Protein AF-A0AA38LXR6-F1 (afdb_monomer_lite)

Structure (mmCIF, N/CA/C/O backbone):
data_AF-A0AA38LXR6-F1
#
_entry.id   AF-A0AA38LXR6-F1
#
loop_
_atom_site.group_PDB
_atom_site.id
_atom_site.type_symbol
_atom_site.label_atom_id
_atom_site.label_alt_id
_atom_site.label_comp_id
_atom_site.label_asym_id
_atom_site.label_entity_id
_atom_site.label_seq_id
_atom_site.pdbx_PDB_ins_code
_atom_site.Cartn_x
_atom_site.Cartn_y
_atom_site.Cartn_z
_atom_site.occupancy
_atom_site.B_iso_or_equiv
_atom_site.auth_seq_id
_atom_site.auth_comp_id
_atom_site.auth_asym_id
_atom_site.auth_atom_id
_atom_site.pdbx_PDB_model_num
ATOM 1 N N . MET A 1 1 ? -47.360 -10.769 -17.049 1.00 33.62 1 MET A N 1
ATOM 2 C CA . MET A 1 1 ? -46.833 -10.047 -15.870 1.00 33.62 1 MET A CA 1
ATOM 3 C C . MET A 1 1 ? -45.473 -10.633 -15.542 1.00 33.62 1 MET A C 1
ATOM 5 O O . MET A 1 1 ? -45.408 -11.766 -15.089 1.00 33.62 1 MET A O 1
ATOM 9 N N . LEU A 1 2 ? -44.401 -9.925 -15.898 1.00 30.80 2 LEU A N 1
ATOM 10 C CA . LEU A 1 2 ? -43.027 -10.386 -15.700 1.00 30.80 2 LEU A CA 1
ATOM 11 C C . LEU A 1 2 ? -42.674 -10.299 -14.211 1.00 30.80 2 LEU A C 1
ATOM 13 O O . LEU A 1 2 ? -42.572 -9.203 -13.663 1.00 30.80 2 LEU A O 1
ATOM 17 N N . LEU A 1 3 ? -42.497 -11.458 -13.576 1.00 32.97 3 LEU A N 1
ATOM 18 C CA . LEU A 1 3 ? -41.820 -11.580 -12.290 1.00 32.97 3 LEU A CA 1
ATOM 19 C C . LEU A 1 3 ? -40.374 -11.118 -12.498 1.00 32.97 3 LEU A C 1
ATOM 21 O O . LEU A 1 3 ? -39.564 -11.842 -13.075 1.00 32.97 3 LEU A O 1
ATOM 25 N N . LYS A 1 4 ? -40.060 -9.886 -12.084 1.00 33.66 4 LYS A N 1
ATOM 26 C CA . LYS A 1 4 ? -38.669 -9.452 -11.947 1.00 33.66 4 LYS A CA 1
ATOM 27 C C . LYS A 1 4 ? -38.026 -10.353 -10.894 1.00 33.66 4 LYS A C 1
ATOM 29 O O . LYS A 1 4 ? -38.489 -10.408 -9.759 1.00 33.66 4 LYS A O 1
ATOM 34 N N . SER A 1 5 ? -37.000 -11.086 -11.308 1.00 29.06 5 SER A N 1
ATOM 35 C CA . SER A 1 5 ? -36.110 -11.855 -10.446 1.00 29.06 5 SER A CA 1
ATOM 36 C C . SER A 1 5 ? -35.636 -10.979 -9.288 1.00 29.06 5 SER A C 1
ATOM 38 O O . SER A 1 5 ? -34.980 -9.961 -9.511 1.00 29.06 5 SER A O 1
ATOM 40 N N . THR A 1 6 ? -35.981 -11.355 -8.059 1.00 34.97 6 THR A N 1
ATOM 41 C CA . THR A 1 6 ? -35.476 -10.713 -6.845 1.00 34.97 6 THR A CA 1
ATOM 42 C C . THR A 1 6 ? -34.001 -11.068 -6.704 1.00 34.97 6 THR A C 1
ATOM 44 O O . THR A 1 6 ? -33.651 -12.099 -6.127 1.00 34.97 6 THR A O 1
ATOM 47 N N . ASN A 1 7 ? -33.135 -10.243 -7.291 1.00 34.00 7 ASN A N 1
ATOM 48 C CA . ASN A 1 7 ? -31.713 -10.265 -6.985 1.00 34.00 7 ASN A CA 1
ATOM 49 C C . ASN A 1 7 ? -31.561 -10.088 -5.470 1.00 34.00 7 ASN A C 1
ATOM 51 O O . ASN A 1 7 ? -32.179 -9.208 -4.872 1.00 34.00 7 ASN A O 1
ATOM 55 N N . SER A 1 8 ? -30.719 -10.904 -4.846 1.00 40.53 8 SER A N 1
ATOM 56 C CA . SER A 1 8 ? -30.340 -10.823 -3.431 1.00 40.53 8 SER A CA 1
ATOM 57 C C . SER A 1 8 ? -29.510 -9.567 -3.091 1.00 40.53 8 SER A C 1
ATOM 59 O O . SER A 1 8 ? -28.710 -9.596 -2.160 1.00 40.53 8 SER A O 1
ATOM 61 N N . GLU A 1 9 ? -29.650 -8.487 -3.865 1.00 41.31 9 GLU A N 1
ATOM 62 C CA . GLU A 1 9 ? -28.747 -7.330 -3.899 1.00 41.31 9 GLU A CA 1
ATOM 63 C C . GLU A 1 9 ? -29.424 -5.978 -3.632 1.00 41.31 9 GLU A C 1
ATOM 65 O O . GLU A 1 9 ? -28.752 -4.951 -3.657 1.00 41.31 9 GLU A O 1
ATOM 70 N N . ASP A 1 10 ? -30.708 -5.937 -3.279 1.00 44.28 10 ASP A N 1
ATOM 71 C CA . ASP A 1 10 ? -31.349 -4.683 -2.866 1.00 44.28 10 ASP A CA 1
ATOM 72 C C . ASP A 1 10 ? -31.154 -4.445 -1.360 1.00 44.28 10 ASP A C 1
ATOM 74 O O . ASP A 1 10 ? -32.116 -4.350 -0.594 1.00 44.28 10 ASP A O 1
ATOM 78 N N . SER A 1 11 ? -29.898 -4.348 -0.902 1.00 52.19 11 SER A N 1
ATOM 79 C CA . SER A 1 11 ? -29.602 -3.898 0.463 1.00 52.19 11 SER A CA 1
ATOM 80 C C . SER A 1 11 ? -29.984 -2.419 0.599 1.00 52.19 11 SER A C 1
ATOM 82 O O . SER A 1 11 ? -29.205 -1.497 0.362 1.00 52.19 11 SER A O 1
ATOM 84 N N . HIS A 1 12 ? -31.247 -2.171 0.945 1.00 56.97 12 HIS A N 1
ATOM 85 C CA . HIS A 1 12 ? -31.736 -0.827 1.215 1.00 56.97 12 HIS A CA 1
ATOM 86 C C . HIS A 1 12 ? -31.054 -0.312 2.481 1.00 56.97 12 HIS A C 1
ATOM 88 O O . HIS A 1 12 ? -31.353 -0.720 3.602 1.00 56.97 12 HIS A O 1
ATOM 94 N N . TYR A 1 13 ? -30.081 0.574 2.294 1.00 68.62 13 TYR A N 1
ATOM 95 C CA . TYR A 1 13 ? -29.417 1.252 3.394 1.00 68.62 13 TYR A CA 1
ATOM 96 C C . TYR A 1 13 ? -30.395 2.265 3.997 1.00 68.62 13 TYR A C 1
ATOM 98 O O . TYR A 1 13 ? -30.537 3.371 3.474 1.00 68.62 13 TYR A O 1
ATOM 106 N N . TRP A 1 14 ? -31.078 1.906 5.081 1.00 85.31 14 TRP A N 1
ATOM 107 C CA . TRP A 1 14 ? -31.889 2.841 5.864 1.00 85.31 14 TRP A CA 1
ATOM 108 C C . TRP A 1 14 ? -31.006 3.873 6.580 1.00 85.31 14 TRP A C 1
ATOM 110 O O . TRP A 1 14 ? -29.826 3.625 6.844 1.00 85.31 14 TRP A O 1
ATOM 120 N N . LYS A 1 15 ? -31.556 5.057 6.873 1.00 86.69 15 LYS A N 1
ATOM 121 C CA . LYS A 1 15 ? -30.881 6.068 7.705 1.00 86.69 15 LYS A CA 1
ATOM 122 C C . LYS A 1 15 ? -30.461 5.458 9.045 1.00 86.69 15 LYS A C 1
ATOM 124 O O . LYS A 1 15 ? -31.218 4.697 9.640 1.00 86.69 15 LYS A O 1
ATOM 129 N N . SER A 1 16 ? -29.270 5.813 9.537 1.00 86.19 16 SER A N 1
ATOM 130 C CA . SER A 1 16 ? -28.838 5.362 10.866 1.00 86.19 16 SER A CA 1
ATOM 131 C C . SER A 1 16 ? -29.764 5.922 11.943 1.00 86.19 16 SER A C 1
ATOM 133 O O . SER A 1 16 ? -30.339 6.994 11.766 1.00 86.19 16 SER A O 1
ATOM 135 N N . LYS A 1 17 ? -29.853 5.251 13.093 1.00 88.50 17 LYS A N 1
ATOM 136 C CA . LYS A 1 17 ? -30.630 5.723 14.248 1.00 88.50 17 LYS A CA 1
ATOM 137 C C . LYS A 1 17 ? -30.398 7.202 14.558 1.00 88.50 17 LYS A C 1
ATOM 139 O O . LYS A 1 17 ? -31.341 7.974 14.597 1.00 88.50 17 LYS A O 1
ATOM 144 N N . THR A 1 18 ? -29.134 7.610 14.633 1.00 88.81 18 THR A N 1
ATOM 145 C CA . THR A 1 18 ? -28.734 9.009 14.856 1.00 88.81 18 THR A CA 1
ATOM 146 C C . THR A 1 18 ? -29.241 9.971 13.778 1.00 88.81 18 THR A C 1
ATOM 148 O O . THR A 1 18 ? -29.583 11.114 14.067 1.00 88.81 18 THR A O 1
ATOM 151 N N . GLN A 1 19 ? -29.307 9.526 12.521 1.00 88.50 19 GLN A N 1
ATOM 152 C CA . GLN A 1 19 ? -29.861 10.318 11.423 1.00 88.50 19 GLN A CA 1
ATOM 153 C C . GLN A 1 19 ? -31.386 10.419 11.529 1.00 88.50 19 GLN A C 1
ATOM 155 O O . GLN A 1 19 ? -31.930 11.487 11.256 1.00 88.50 19 GLN A O 1
ATOM 160 N N . LEU A 1 20 ? -32.076 9.353 11.943 1.00 88.06 20 LEU A N 1
ATOM 161 C CA . LEU A 1 20 ? -33.520 9.389 12.192 1.00 88.06 20 LEU A CA 1
ATOM 162 C C . LEU A 1 20 ? -33.883 10.244 13.403 1.00 88.06 20 LEU A C 1
ATOM 164 O O . LEU A 1 20 ? -34.793 11.054 13.294 1.00 88.06 20 LEU A O 1
ATOM 168 N N . GLU A 1 21 ? -33.128 10.156 14.495 1.00 90.31 21 GLU A N 1
ATOM 169 C CA . GLU A 1 21 ? -33.270 11.042 15.658 1.00 90.31 21 GLU A CA 1
ATOM 170 C C . GLU A 1 21 ? -33.143 12.509 15.243 1.00 90.31 21 GLU A C 1
ATOM 172 O O . GLU A 1 21 ? -33.977 13.336 15.604 1.00 90.31 21 GLU A O 1
ATOM 177 N N . SER A 1 22 ? -32.152 12.827 14.400 1.00 89.31 22 SER A N 1
ATOM 178 C CA . SER A 1 22 ? -31.982 14.185 13.876 1.00 89.31 22 SER A CA 1
ATOM 179 C C . SER A 1 22 ? -33.114 14.634 12.943 1.00 89.31 22 SER A C 1
ATOM 181 O O . SER A 1 22 ? -33.424 15.820 12.903 1.00 89.31 22 SER A O 1
ATOM 183 N N . ALA A 1 23 ? -33.739 13.709 12.206 1.00 86.25 23 ALA A N 1
ATOM 184 C CA . ALA A 1 23 ? -34.841 14.007 11.290 1.00 86.25 23 ALA A CA 1
ATOM 185 C C . ALA A 1 23 ? -36.193 14.150 12.008 1.00 86.25 23 ALA A C 1
ATOM 187 O O . ALA A 1 23 ? -37.014 14.964 11.599 1.00 86.25 23 ALA A O 1
ATOM 188 N N . ILE A 1 24 ? -36.417 13.362 13.063 1.00 87.50 24 ILE A N 1
ATOM 189 C CA . ILE A 1 24 ? -37.626 13.387 13.900 1.00 87.50 24 ILE A CA 1
ATOM 190 C C . ILE A 1 24 ? -37.534 14.511 14.947 1.00 87.50 24 ILE A C 1
ATOM 192 O O . ILE A 1 24 ? -38.555 15.050 15.364 1.00 87.50 24 ILE A O 1
ATOM 196 N N . GLY A 1 25 ? -36.317 14.895 15.348 1.00 86.25 25 GLY A N 1
ATOM 197 C CA . GLY A 1 25 ? -36.065 15.931 16.351 1.00 86.25 25 GLY A CA 1
ATOM 198 C C . GLY A 1 25 ? -36.175 15.437 17.797 1.00 86.25 25 GLY A C 1
ATOM 199 O O . GLY A 1 25 ? -36.378 16.248 18.697 1.00 86.25 25 GLY A O 1
ATOM 200 N N . GLY A 1 26 ? -36.047 14.127 18.033 1.00 89.50 26 GLY A N 1
ATOM 201 C CA . GLY A 1 26 ? -36.174 13.512 19.357 1.00 89.50 26 GLY A CA 1
ATOM 202 C C . GLY A 1 26 ? -35.321 12.247 19.517 1.00 89.50 26 GLY A C 1
ATOM 203 O O . GLY A 1 26 ? -34.907 11.662 18.513 1.00 89.50 26 GLY A O 1
ATOM 204 N N . PRO A 1 27 ? -35.023 11.834 20.764 1.00 92.38 27 PRO A N 1
ATOM 205 C CA . PRO A 1 27 ? -34.284 10.604 21.029 1.00 92.38 27 PRO A CA 1
ATOM 206 C C . PRO A 1 27 ? -35.147 9.385 20.694 1.00 92.38 27 PRO A C 1
ATOM 208 O O . PRO A 1 27 ? -36.338 9.373 20.994 1.00 92.38 27 PRO A O 1
ATOM 211 N N . LEU A 1 28 ? -34.536 8.357 20.109 1.00 91.69 28 LEU A N 1
ATOM 212 C CA . LEU A 1 28 ? -35.210 7.120 19.728 1.00 91.69 28 LEU A CA 1
ATOM 213 C C . LEU A 1 28 ? -34.621 5.973 20.553 1.00 91.69 28 LEU A C 1
ATOM 215 O O . LEU A 1 28 ? -33.399 5.851 20.692 1.00 91.69 28 LEU A O 1
ATOM 219 N N . LEU A 1 29 ? -35.455 5.099 21.112 1.00 93.19 29 LEU A N 1
ATOM 220 C CA . LEU A 1 29 ? -34.940 3.898 21.761 1.00 93.19 29 LEU A CA 1
ATOM 221 C C . LEU A 1 29 ? -34.373 2.933 20.712 1.00 93.19 29 LEU A C 1
ATOM 223 O O . LEU A 1 29 ? -34.697 2.986 19.527 1.00 93.19 29 LEU A O 1
ATOM 227 N N . GLU A 1 30 ? -33.487 2.029 21.134 1.00 89.69 30 GLU A N 1
ATOM 228 C CA . GLU A 1 30 ? -32.957 1.031 20.198 1.00 89.69 30 GLU A CA 1
ATOM 229 C C . GLU A 1 30 ? -34.053 0.083 19.701 1.00 89.69 30 GLU A C 1
ATOM 231 O O . GLU A 1 30 ? -34.085 -0.229 18.518 1.00 89.69 30 GLU A O 1
ATOM 236 N N . SER A 1 31 ? -34.984 -0.322 20.567 1.00 93.06 31 SER A N 1
ATOM 237 C CA . SER A 1 31 ? -36.118 -1.169 20.180 1.00 93.06 31 SER A CA 1
ATOM 238 C C . SER A 1 31 ? -37.002 -0.502 19.127 1.00 93.06 31 SER A C 1
ATOM 240 O O . SER A 1 31 ? -37.308 -1.119 18.114 1.00 93.06 31 SER A O 1
ATOM 242 N N . GLU A 1 32 ? -37.330 0.776 19.318 1.00 91.75 32 GLU A N 1
ATOM 243 C CA . GLU A 1 32 ? -38.165 1.557 18.398 1.00 91.75 32 GLU A CA 1
ATOM 244 C C . GLU A 1 32 ? -37.509 1.675 17.020 1.00 91.75 32 GLU A C 1
ATOM 246 O O . GLU A 1 32 ? -38.158 1.503 15.990 1.00 91.75 32 GLU A O 1
ATOM 251 N N . TYR A 1 33 ? -36.193 1.899 16.987 1.00 91.38 33 TYR A N 1
ATOM 252 C CA . TYR A 1 33 ? -35.432 1.878 15.743 1.00 91.38 33 TYR A CA 1
ATOM 253 C C . TYR A 1 33 ? -35.541 0.521 15.036 1.00 91.38 33 TYR A C 1
ATOM 255 O O . TYR A 1 33 ? -35.843 0.477 13.845 1.00 91.38 33 TYR A O 1
ATOM 263 N N . GLN A 1 34 ? -35.342 -0.589 15.754 1.00 90.94 34 GLN A N 1
ATOM 264 C CA . GLN A 1 34 ? -35.433 -1.932 15.170 1.00 90.94 34 GLN A CA 1
ATOM 265 C C . GLN A 1 34 ? -36.837 -2.231 14.626 1.00 90.94 34 GLN A C 1
ATOM 267 O O . GLN A 1 34 ? -36.965 -2.811 13.548 1.00 90.94 34 GLN A O 1
ATOM 272 N N . GLU A 1 35 ? -37.884 -1.796 15.327 1.00 93.25 35 GLU A N 1
ATOM 273 C CA . GLU A 1 35 ? -39.274 -1.928 14.882 1.00 93.25 35 GLU A CA 1
ATOM 274 C C . GLU A 1 35 ? -39.536 -1.142 13.595 1.00 93.25 35 GLU A C 1
ATOM 276 O O . GLU A 1 35 ? -40.073 -1.696 12.635 1.00 93.25 35 GLU A O 1
ATOM 281 N N . ILE A 1 36 ? -39.087 0.115 13.525 1.00 90.25 36 ILE A N 1
ATOM 282 C CA . ILE A 1 36 ? -39.205 0.949 12.321 1.00 90.25 36 ILE A CA 1
ATOM 283 C C . ILE A 1 36 ? -38.508 0.276 11.134 1.00 90.25 36 ILE A C 1
ATOM 285 O O . ILE A 1 36 ? -39.086 0.174 10.052 1.00 90.25 36 ILE A O 1
ATOM 289 N N . ILE A 1 37 ? -37.292 -0.237 11.328 1.00 89.44 37 ILE A N 1
ATOM 290 C CA . ILE A 1 37 ? -36.562 -0.953 10.276 1.00 89.44 37 ILE A CA 1
ATOM 291 C C . ILE A 1 37 ? -37.297 -2.234 9.856 1.00 89.44 37 ILE A C 1
ATOM 293 O O . ILE A 1 37 ? -37.381 -2.528 8.662 1.00 89.44 37 ILE A O 1
ATOM 297 N N . ALA A 1 38 ? -37.852 -2.994 10.802 1.00 88.81 38 ALA A N 1
ATOM 298 C CA . ALA A 1 38 ? -38.620 -4.199 10.503 1.00 88.81 38 ALA A CA 1
ATOM 299 C C . ALA A 1 38 ? -39.869 -3.883 9.666 1.00 88.81 38 ALA A C 1
ATOM 301 O O . ALA A 1 38 ? -40.139 -4.574 8.682 1.00 88.81 38 ALA A O 1
ATOM 302 N N . LEU A 1 39 ? -40.584 -2.808 10.002 1.00 89.94 39 LEU A N 1
ATOM 303 C CA . LEU A 1 39 ? -41.741 -2.339 9.244 1.00 89.94 39 LEU A CA 1
ATOM 304 C C . LEU A 1 39 ? -41.351 -1.892 7.833 1.00 89.94 39 LEU A C 1
ATOM 306 O O . LEU A 1 39 ? -41.971 -2.337 6.870 1.00 89.94 39 LEU A O 1
ATOM 310 N N . LEU A 1 40 ? -40.293 -1.089 7.690 1.00 85.44 40 LEU A N 1
ATOM 311 C CA . LEU A 1 40 ? -39.784 -0.661 6.382 1.00 85.44 40 LEU A CA 1
ATOM 312 C C . LEU A 1 40 ? -39.386 -1.860 5.510 1.00 85.44 40 LEU A C 1
ATOM 314 O O . LEU A 1 40 ? -39.746 -1.921 4.336 1.00 85.44 40 LEU A O 1
ATOM 318 N N . ASN A 1 41 ? -38.718 -2.860 6.089 1.00 85.69 41 ASN A N 1
ATOM 319 C CA . ASN A 1 41 ? -38.361 -4.089 5.381 1.00 85.69 41 ASN A CA 1
ATOM 320 C C . ASN A 1 41 ? -39.587 -4.911 4.961 1.00 85.69 41 ASN A C 1
ATOM 322 O O . ASN A 1 41 ? -39.551 -5.553 3.912 1.00 85.69 41 ASN A O 1
ATOM 326 N N . ASN A 1 42 ? -40.655 -4.918 5.760 1.00 87.94 42 ASN A N 1
ATOM 327 C CA . ASN A 1 42 ? -41.906 -5.577 5.390 1.00 87.94 42 ASN A CA 1
ATOM 328 C C . ASN A 1 42 ? -42.586 -4.842 4.227 1.00 87.94 42 ASN A C 1
ATOM 330 O O . ASN A 1 42 ? -42.941 -5.479 3.241 1.00 87.94 42 ASN A O 1
ATOM 334 N N . ILE A 1 43 ? -42.647 -3.507 4.278 1.00 84.56 43 ILE A N 1
ATOM 335 C CA . ILE A 1 43 ? -43.222 -2.666 3.215 1.00 84.56 43 ILE A CA 1
ATOM 336 C C . ILE A 1 43 ? -42.509 -2.889 1.872 1.00 84.56 43 ILE A C 1
ATOM 338 O O . ILE A 1 43 ? -43.165 -3.002 0.839 1.00 84.56 43 ILE A O 1
ATOM 342 N N . VAL A 1 44 ? -41.174 -2.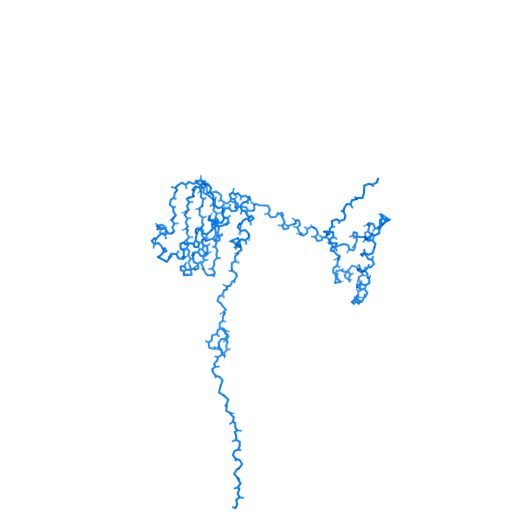985 1.870 1.00 83.12 44 VAL A N 1
ATOM 343 C CA . VAL A 1 44 ? -40.390 -3.233 0.644 1.00 83.12 44 VAL A CA 1
ATOM 344 C C . VAL A 1 44 ? -40.684 -4.608 0.036 1.00 83.12 44 VAL A C 1
ATOM 346 O O . VAL A 1 44 ? -40.664 -4.756 -1.184 1.00 83.12 44 VAL A O 1
ATOM 349 N N . LYS A 1 45 ? -40.964 -5.623 0.862 1.00 79.62 45 LYS A N 1
ATOM 350 C CA . LYS A 1 45 ? -41.276 -6.981 0.384 1.00 79.62 45 LYS A CA 1
ATOM 351 C C . LYS A 1 45 ? -42.658 -7.079 -0.256 1.00 79.62 45 LYS A C 1
ATOM 353 O O . LYS A 1 45 ? -42.881 -7.974 -1.070 1.00 79.62 45 LYS A O 1
ATOM 358 N N . ASP A 1 46 ? -43.575 -6.188 0.109 1.00 80.31 46 ASP A N 1
ATOM 359 C CA . ASP A 1 46 ? -44.957 -6.246 -0.344 1.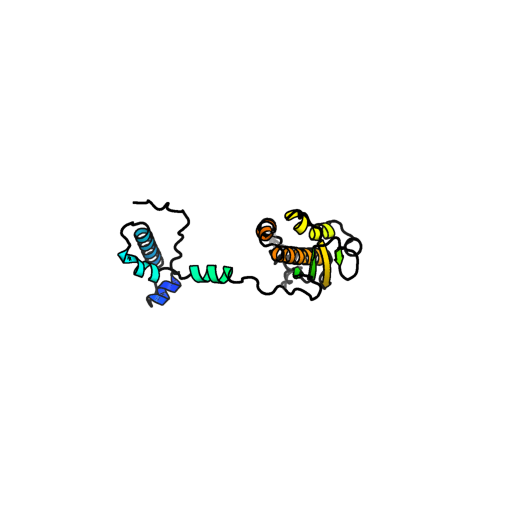00 80.31 46 ASP A CA 1
ATOM 360 C C . ASP A 1 46 ? -45.106 -5.738 -1.793 1.00 80.31 46 ASP A C 1
ATOM 362 O O . ASP A 1 46 ? -44.827 -4.572 -2.072 1.00 80.31 46 ASP A O 1
ATOM 366 N N . PRO A 1 47 ? -45.647 -6.540 -2.735 1.00 78.38 47 PRO A N 1
ATOM 367 C CA . PRO A 1 47 ? -45.775 -6.145 -4.146 1.00 78.38 47 PRO A CA 1
ATOM 368 C C . PRO A 1 47 ? -46.761 -4.998 -4.429 1.00 78.38 47 PRO A C 1
ATOM 370 O O . PRO A 1 47 ? -46.842 -4.523 -5.559 1.00 78.38 47 PRO A O 1
ATOM 373 N N . ARG A 1 48 ? -47.564 -4.591 -3.436 1.00 77.94 48 ARG A N 1
ATOM 374 C CA . ARG A 1 48 ? -48.595 -3.538 -3.546 1.00 77.94 48 ARG A CA 1
ATOM 375 C C . ARG A 1 48 ? -48.138 -2.183 -2.996 1.00 77.94 48 ARG A C 1
ATOM 377 O O . ARG A 1 48 ? -48.930 -1.247 -2.959 1.00 77.94 48 ARG A O 1
ATOM 384 N N . SER A 1 49 ? -46.889 -2.064 -2.552 1.00 69.31 49 SER A N 1
ATOM 385 C CA . SER A 1 49 ? -46.371 -0.897 -1.827 1.00 69.31 49 SER A CA 1
ATOM 386 C C . SER A 1 49 ? -46.085 0.337 -2.697 1.00 69.31 49 SER A C 1
ATOM 388 O O . SER A 1 49 ? -45.465 1.282 -2.224 1.00 69.31 49 SER A O 1
ATOM 390 N N . THR A 1 50 ? -46.576 0.395 -3.939 1.00 69.25 50 THR A N 1
ATOM 391 C CA . THR A 1 50 ? -46.310 1.488 -4.896 1.00 69.25 50 THR A CA 1
ATOM 392 C C . THR A 1 50 ? -46.672 2.874 -4.347 1.00 69.25 50 THR A C 1
ATOM 394 O O . THR A 1 50 ? -45.988 3.849 -4.625 1.00 69.25 50 THR A O 1
ATOM 397 N N . HIS A 1 51 ? -47.710 2.970 -3.510 1.00 75.00 51 HIS A N 1
ATOM 398 C CA . HIS A 1 51 ? -48.118 4.228 -2.870 1.00 75.00 51 HIS A CA 1
ATOM 399 C C . HIS A 1 51 ? -47.197 4.683 -1.721 1.00 75.00 51 HIS A C 1
ATOM 401 O O . HIS A 1 51 ? -47.329 5.803 -1.245 1.00 75.00 51 HIS A O 1
ATOM 407 N N . MET A 1 52 ? -46.279 3.831 -1.260 1.00 76.56 52 MET A N 1
ATOM 408 C CA . MET A 1 52 ? -45.415 4.069 -0.096 1.00 76.56 52 MET A CA 1
ATOM 409 C C . MET A 1 52 ? -43.997 4.506 -0.496 1.00 76.56 52 MET A C 1
ATOM 411 O O . MET A 1 52 ? -43.123 4.636 0.359 1.00 76.56 52 MET A O 1
ATOM 415 N N . GLU A 1 53 ? -43.746 4.740 -1.785 1.00 73.62 53 GLU A N 1
ATOM 416 C CA . GLU A 1 53 ? -42.417 5.054 -2.319 1.00 73.62 53 GLU A CA 1
ATOM 417 C C . GLU A 1 53 ? -41.831 6.353 -1.735 1.00 73.62 53 GLU A C 1
ATOM 419 O O . GLU A 1 53 ? -40.635 6.424 -1.453 1.00 73.62 53 GLU A O 1
ATOM 424 N N . GLU A 1 54 ? -42.677 7.340 -1.431 1.00 78.25 54 GLU A N 1
ATOM 425 C CA . GLU A 1 54 ? -42.285 8.588 -0.757 1.00 78.25 54 GLU A CA 1
ATOM 426 C C . GLU A 1 54 ? -41.732 8.341 0.656 1.00 78.25 54 GLU A C 1
ATOM 428 O O . GLU A 1 54 ? -40.718 8.919 1.054 1.00 78.25 54 GLU A O 1
ATOM 433 N N . VAL A 1 55 ? -42.356 7.425 1.405 1.00 79.44 55 VAL A N 1
ATOM 434 C CA . VAL A 1 55 ? -41.907 7.026 2.747 1.00 79.44 55 VAL A CA 1
ATOM 435 C C . VAL A 1 55 ? -40.553 6.331 2.647 1.00 79.44 55 VAL A C 1
ATOM 437 O O . VAL A 1 55 ? -39.621 6.657 3.382 1.00 79.44 55 VAL A O 1
ATOM 440 N N . LEU A 1 56 ? -40.398 5.417 1.690 1.00 79.62 56 LEU A N 1
ATOM 441 C CA . LEU A 1 56 ? -39.136 4.712 1.472 1.00 79.62 56 LEU A CA 1
ATOM 442 C C . LEU A 1 56 ? -38.002 5.675 1.091 1.00 79.62 56 LEU A C 1
ATOM 444 O O . L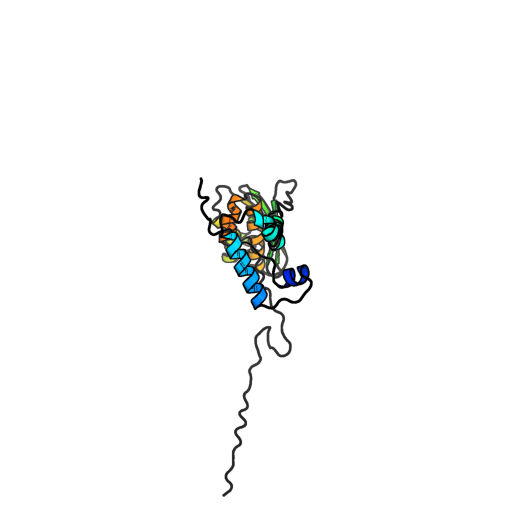EU A 1 56 ? -36.878 5.505 1.563 1.00 79.62 56 LEU A O 1
ATOM 448 N N . GLN A 1 57 ? -38.282 6.726 0.316 1.00 78.00 57 GLN A N 1
ATOM 449 C CA . GLN A 1 57 ? -37.303 7.773 0.003 1.00 78.00 57 GLN A CA 1
ATOM 450 C C . GLN A 1 57 ? -36.930 8.624 1.223 1.00 78.00 57 GLN A C 1
ATOM 452 O O . GLN A 1 57 ? -35.765 8.995 1.382 1.00 78.00 57 GLN A O 1
ATOM 457 N N . LEU A 1 58 ? -37.890 8.912 2.104 1.00 81.69 58 LEU A N 1
ATOM 458 C CA . LEU A 1 58 ? -37.666 9.715 3.304 1.00 81.69 58 LEU A CA 1
ATOM 459 C C . LEU A 1 58 ? -36.818 8.981 4.353 1.00 81.69 58 LEU A C 1
ATOM 461 O O . LEU A 1 58 ? -35.970 9.607 4.997 1.00 81.69 58 LEU A O 1
ATOM 465 N N . TYR A 1 59 ? -37.007 7.670 4.517 1.00 81.06 59 TYR A N 1
ATOM 466 C CA . TYR A 1 59 ? -36.248 6.841 5.466 1.00 81.06 59 TYR A CA 1
ATOM 467 C C . TYR A 1 59 ? -35.014 6.168 4.846 1.00 81.06 59 TYR A C 1
ATOM 469 O O . TYR A 1 59 ? -34.100 5.752 5.566 1.00 81.06 59 TYR A O 1
ATOM 477 N N . GLY A 1 60 ? -34.944 6.099 3.518 1.00 77.25 60 GLY A N 1
ATOM 478 C CA . GLY A 1 60 ? -33.770 5.656 2.782 1.00 77.25 60 GLY A CA 1
ATOM 479 C C . GLY A 1 60 ? -32.585 6.591 3.015 1.00 77.25 60 GLY A C 1
ATOM 480 O O . GLY A 1 60 ? -32.699 7.818 2.998 1.00 77.25 60 GLY A O 1
ATOM 481 N N . SER A 1 61 ? -31.403 6.026 3.240 1.00 65.38 61 SER A N 1
ATOM 482 C CA . SER A 1 61 ? -30.178 6.815 3.201 1.00 65.38 61 SER A CA 1
ATOM 483 C C . SER A 1 61 ? -29.836 7.110 1.738 1.00 65.38 61 SER A C 1
ATOM 485 O O . SER A 1 61 ? -29.816 6.221 0.887 1.00 65.38 61 SER A O 1
ATOM 487 N N . HIS A 1 62 ? -29.466 8.350 1.419 1.00 55.38 62 HIS A N 1
ATOM 488 C CA . HIS A 1 62 ? -28.870 8.693 0.120 1.00 55.38 62 HIS A CA 1
ATOM 489 C C . HIS A 1 62 ? -27.456 8.089 -0.066 1.00 55.38 62 HIS A C 1
ATOM 491 O O . HIS A 1 62 ? -26.626 8.639 -0.791 1.00 55.38 62 HIS A O 1
ATOM 497 N N . ALA A 1 63 ? -27.129 6.967 0.588 1.00 48.84 63 ALA A N 1
ATOM 498 C CA . ALA A 1 63 ? -25.823 6.314 0.515 1.00 48.84 63 ALA A CA 1
ATOM 499 C C . ALA A 1 63 ? -25.439 5.913 -0.921 1.00 48.84 63 ALA A C 1
ATOM 501 O O . ALA A 1 63 ? -24.250 5.907 -1.252 1.00 48.84 63 ALA A O 1
ATOM 502 N N . SER A 1 64 ? -26.429 5.705 -1.799 1.00 48.59 64 SER A N 1
ATOM 503 C CA . SER A 1 64 ? -26.225 5.503 -3.240 1.00 48.59 64 SER A CA 1
ATOM 504 C C . SER A 1 64 ? -25.465 6.661 -3.904 1.00 48.59 64 SER A C 1
ATOM 506 O O . SER A 1 64 ? -24.704 6.441 -4.845 1.00 48.59 64 SER A O 1
ATOM 508 N N . GLN A 1 65 ? -25.574 7.886 -3.380 1.00 48.62 65 GLN A N 1
ATOM 509 C CA . GLN A 1 65 ? -24.826 9.046 -3.870 1.00 48.62 65 GLN A CA 1
ATOM 510 C C . GLN A 1 65 ? -23.367 9.045 -3.391 1.00 48.62 65 GLN A C 1
ATOM 512 O O . GLN A 1 65 ? -22.484 9.469 -4.131 1.00 48.62 65 GLN A O 1
ATOM 517 N N . ARG A 1 66 ? -23.075 8.526 -2.187 1.00 42.00 66 ARG A N 1
ATOM 518 C CA . ARG A 1 66 ? -21.703 8.402 -1.655 1.00 42.00 66 ARG A CA 1
ATOM 519 C C . ARG A 1 66 ? -20.908 7.326 -2.391 1.00 42.00 66 ARG A C 1
ATOM 521 O O . ARG A 1 66 ? -19.768 7.582 -2.762 1.00 42.00 66 ARG A O 1
ATOM 528 N N . ALA A 1 67 ? -21.514 6.166 -2.644 1.00 45.62 67 ALA A N 1
ATOM 529 C CA . ALA A 1 67 ? -20.885 5.088 -3.408 1.00 45.62 67 ALA A CA 1
ATOM 530 C C . ALA A 1 67 ? -20.582 5.519 -4.858 1.00 45.62 67 ALA A C 1
ATOM 532 O O . ALA A 1 67 ? -19.464 5.324 -5.332 1.00 45.62 67 ALA A O 1
ATOM 533 N N . LYS A 1 68 ? -21.516 6.232 -5.511 1.00 38.19 68 LYS A N 1
ATOM 534 C CA . LYS A 1 68 ? -21.292 6.859 -6.827 1.00 38.19 68 LYS A CA 1
ATOM 535 C C . LYS A 1 68 ? -20.233 7.969 -6.787 1.00 38.19 68 LYS A C 1
ATOM 537 O O . LYS A 1 68 ? -19.426 8.065 -7.700 1.00 38.19 68 LYS A O 1
ATOM 542 N N . LYS A 1 69 ? -20.165 8.773 -5.717 1.00 33.84 69 LYS A N 1
ATOM 543 C CA . LYS A 1 69 ? -19.123 9.804 -5.516 1.00 33.84 69 LYS A CA 1
ATOM 544 C C . LYS A 1 69 ? -17.715 9.205 -5.392 1.00 33.84 69 LYS A C 1
ATOM 546 O O . LYS A 1 69 ? -16.765 9.829 -5.845 1.00 33.84 69 LYS A O 1
ATOM 551 N N . TYR A 1 70 ? -17.588 8.001 -4.828 1.00 46.28 70 TYR A N 1
ATOM 552 C CA . TYR A 1 70 ? -16.327 7.250 -4.783 1.00 46.28 70 TYR A CA 1
ATOM 553 C C . TYR A 1 70 ? -15.962 6.604 -6.124 1.00 46.28 70 TYR A C 1
ATOM 555 O O . TYR A 1 70 ? -14.784 6.560 -6.464 1.00 46.28 70 TYR A O 1
ATOM 563 N N . GLN A 1 71 ? -16.953 6.151 -6.897 1.00 45.56 71 GLN A N 1
ATOM 564 C CA . GLN A 1 71 ? -16.738 5.679 -8.271 1.00 45.56 71 GLN A CA 1
ATOM 565 C C . GLN A 1 71 ? -16.331 6.824 -9.217 1.00 45.56 71 GLN A C 1
ATOM 567 O O . GLN A 1 71 ? -15.565 6.601 -10.144 1.00 45.56 71 GLN A O 1
ATOM 572 N N . LYS A 1 72 ? -16.758 8.063 -8.930 1.00 33.41 72 LYS A N 1
ATOM 573 C CA . LYS A 1 72 ? -16.505 9.263 -9.745 1.00 33.41 72 LYS A CA 1
ATOM 574 C C . LYS A 1 72 ? -15.169 9.980 -9.488 1.00 33.41 72 LYS A C 1
ATOM 576 O O . LYS A 1 72 ? -14.984 11.101 -9.951 1.00 33.41 72 LYS A O 1
ATOM 581 N N . HIS A 1 73 ? -14.201 9.350 -8.817 1.00 40.75 73 HIS A N 1
ATOM 582 C CA . HIS A 1 73 ? -12.787 9.736 -8.984 1.00 40.75 73 HIS A CA 1
ATOM 583 C C . HIS A 1 73 ? -12.240 9.167 -10.304 1.00 40.75 73 HIS A C 1
ATOM 585 O O . HIS A 1 73 ? -11.169 8.562 -10.343 1.00 40.75 73 HIS A O 1
ATOM 591 N N . GLU A 1 74 ? -13.018 9.330 -11.373 1.00 44.19 74 GLU A N 1
ATOM 592 C CA . GLU A 1 74 ? -12.635 9.045 -12.747 1.00 44.19 74 GLU A CA 1
ATOM 593 C C . GLU A 1 74 ? -11.282 9.724 -13.007 1.00 44.19 74 GLU A C 1
ATOM 595 O O . GLU A 1 74 ? -11.149 10.941 -12.882 1.00 44.19 74 GLU A O 1
ATOM 600 N N . ALA A 1 75 ? -10.265 8.904 -13.289 1.00 46.59 75 ALA A N 1
ATOM 601 C CA . ALA A 1 75 ? -9.036 9.286 -13.980 1.00 46.59 75 ALA A CA 1
ATOM 602 C C . ALA A 1 75 ? -8.342 10.581 -13.500 1.00 46.59 75 ALA A C 1
ATOM 604 O O . ALA A 1 75 ? -7.925 11.407 -14.312 1.00 46.59 75 ALA A O 1
ATOM 605 N N . SER A 1 76 ? -8.195 10.793 -12.187 1.00 46.31 76 SER A N 1
ATOM 606 C CA . SER A 1 76 ? -7.518 11.990 -11.678 1.00 46.31 76 SER A CA 1
ATOM 607 C C . SER A 1 76 ? -6.007 11.954 -11.960 1.00 46.31 76 SER A C 1
ATOM 609 O O . SER A 1 76 ? -5.225 11.495 -11.128 1.00 46.31 76 SER A O 1
ATOM 611 N N . GLY A 1 77 ? -5.630 12.482 -13.125 1.00 47.66 77 GLY A N 1
ATOM 612 C CA . GLY A 1 77 ? -4.330 13.086 -13.404 1.00 47.66 77 GLY A CA 1
ATOM 613 C C . GLY A 1 77 ? -3.227 12.114 -13.796 1.00 47.66 77 GLY A C 1
ATOM 614 O O . GLY A 1 77 ? -2.267 11.941 -13.049 1.00 47.66 77 GLY A O 1
ATOM 615 N N . PHE A 1 78 ? -3.305 11.523 -14.987 1.00 57.78 78 PHE A N 1
ATOM 616 C CA . PHE A 1 78 ? -2.106 10.944 -15.590 1.00 57.78 78 PHE A CA 1
ATOM 617 C C . PHE A 1 78 ? -1.202 12.089 -16.045 1.00 57.78 78 PHE A C 1
ATOM 619 O O . PHE A 1 78 ? -1.515 12.800 -16.999 1.00 57.78 78 PHE A O 1
ATOM 626 N N . LEU A 1 79 ? -0.082 12.283 -15.351 1.00 65.94 79 LEU A N 1
ATOM 627 C CA . LEU A 1 79 ? 1.004 13.101 -15.872 1.00 65.94 79 LEU A CA 1
ATOM 628 C C . LEU A 1 79 ? 1.710 12.252 -16.927 1.00 65.94 79 LEU A C 1
ATOM 630 O O . LEU A 1 79 ? 2.492 11.356 -16.607 1.00 65.94 79 LEU A O 1
ATOM 634 N N . THR A 1 80 ? 1.347 12.488 -18.183 1.00 76.81 80 THR A N 1
ATOM 635 C CA . THR A 1 80 ? 2.106 11.974 -19.320 1.00 76.81 80 THR A CA 1
ATOM 636 C C . THR A 1 80 ? 3.206 12.984 -19.603 1.00 76.81 80 THR A C 1
ATOM 638 O O . THR A 1 80 ? 2.924 14.168 -19.787 1.00 76.81 80 THR A O 1
ATOM 641 N N . ASP A 1 81 ? 4.457 12.538 -19.577 1.00 81.50 81 ASP A N 1
ATOM 642 C CA . ASP A 1 81 ? 5.584 13.377 -19.975 1.00 81.50 81 ASP A CA 1
ATOM 643 C C . ASP A 1 81 ? 5.506 13.662 -21.486 1.00 81.50 81 ASP A C 1
ATOM 645 O O . ASP A 1 81 ? 4.923 12.895 -22.254 1.00 81.50 81 ASP A O 1
ATOM 649 N N . SER A 1 82 ? 6.158 14.728 -21.936 1.00 82.00 82 SER A N 1
ATOM 650 C CA . SER A 1 82 ? 6.322 15.073 -23.356 1.00 82.00 82 SER A CA 1
ATOM 651 C C . SER A 1 82 ? 6.874 13.916 -24.209 1.00 82.00 82 SER A C 1
ATOM 653 O O . SER A 1 82 ? 6.542 13.796 -25.385 1.00 82.00 82 SER A O 1
ATOM 655 N N . ALA A 1 83 ? 7.664 13.026 -23.601 1.00 82.44 83 ALA A N 1
ATOM 656 C CA . ALA A 1 83 ? 8.242 11.831 -24.220 1.00 82.44 83 ALA A CA 1
ATOM 657 C C . ALA A 1 83 ? 7.327 10.580 -24.195 1.00 82.44 83 ALA A C 1
ATOM 659 O O . ALA A 1 83 ? 7.765 9.484 -24.559 1.00 82.44 83 ALA A O 1
ATOM 660 N N . GLY A 1 84 ? 6.072 10.718 -23.749 1.00 86.56 84 GLY A N 1
ATOM 661 C CA . GLY A 1 84 ? 5.088 9.630 -23.707 1.00 86.56 84 GLY A CA 1
ATOM 662 C C . GLY A 1 84 ? 5.255 8.662 -22.532 1.00 86.56 84 GLY A C 1
ATOM 663 O O . GLY A 1 84 ? 4.715 7.559 -22.566 1.00 86.56 84 GLY A O 1
ATOM 664 N N . PHE A 1 85 ? 6.008 9.044 -21.497 1.00 90.94 85 PHE A N 1
ATOM 665 C CA . PHE A 1 85 ? 6.102 8.263 -20.264 1.00 90.94 85 PHE A CA 1
ATOM 666 C C . PHE A 1 85 ? 4.910 8.542 -19.360 1.00 90.94 85 PHE A C 1
ATOM 668 O O . PHE A 1 85 ? 4.584 9.700 -19.096 1.00 90.94 85 PHE A O 1
ATOM 675 N N . LEU A 1 86 ? 4.320 7.485 -18.814 1.00 92.88 86 LEU A N 1
ATOM 676 C CA . LEU A 1 86 ? 3.353 7.596 -17.734 1.00 92.88 86 LEU A CA 1
ATOM 677 C C . LEU A 1 86 ? 4.079 7.710 -16.404 1.00 92.88 86 LEU A C 1
ATOM 679 O O . LEU A 1 86 ? 4.909 6.864 -16.064 1.00 92.88 86 LEU A O 1
ATOM 683 N N . ILE A 1 87 ? 3.742 8.751 -15.648 1.00 93.69 87 ILE A N 1
ATOM 684 C CA . ILE A 1 87 ? 4.330 9.012 -14.340 1.00 93.69 87 ILE A CA 1
ATOM 685 C C . ILE A 1 87 ? 3.390 8.494 -13.252 1.00 93.69 87 ILE A C 1
ATOM 687 O O . ILE A 1 87 ? 2.216 8.861 -13.189 1.00 93.69 87 ILE A O 1
ATOM 691 N N . ALA A 1 88 ? 3.919 7.658 -12.362 1.00 94.38 88 ALA A N 1
ATOM 692 C CA . ALA A 1 88 ? 3.213 7.162 -11.190 1.00 94.38 88 ALA A CA 1
ATOM 693 C C . ALA A 1 88 ? 4.088 7.237 -9.938 1.00 94.38 88 ALA A C 1
ATOM 695 O O . ALA A 1 88 ? 5.305 7.080 -9.989 1.00 94.38 88 ALA A O 1
ATOM 696 N N . GLU A 1 89 ? 3.454 7.417 -8.783 1.00 95.12 89 GLU A N 1
ATOM 697 C CA . GLU A 1 89 ? 4.150 7.468 -7.499 1.00 95.12 89 GLU A CA 1
ATOM 698 C C . GLU A 1 89 ? 3.869 6.232 -6.645 1.00 95.12 89 GLU A C 1
ATOM 700 O O . GLU A 1 89 ? 2.740 5.731 -6.563 1.00 95.12 89 GLU A O 1
ATOM 705 N N . GLY A 1 90 ? 4.891 5.788 -5.920 1.00 95.75 90 GLY A N 1
ATOM 706 C CA . GLY A 1 90 ? 4.828 4.720 -4.935 1.00 95.75 90 GLY A CA 1
ATOM 707 C C . GLY A 1 90 ? 5.511 5.113 -3.626 1.00 95.75 90 GLY A C 1
ATOM 708 O O . GLY A 1 90 ? 6.470 5.880 -3.597 1.00 95.75 90 GLY A O 1
ATOM 709 N N . ALA A 1 91 ? 5.016 4.599 -2.499 1.00 95.94 91 ALA A N 1
ATOM 710 C CA . ALA A 1 91 ? 5.605 4.892 -1.195 1.00 95.94 91 ALA A CA 1
ATOM 711 C C . ALA A 1 91 ? 5.476 3.721 -0.223 1.00 95.94 91 ALA A C 1
ATOM 713 O O . ALA A 1 91 ? 4.396 3.148 -0.048 1.00 95.94 91 ALA A O 1
ATOM 714 N N . ARG A 1 92 ? 6.560 3.434 0.500 1.00 97.19 92 ARG A N 1
ATOM 715 C CA . ARG A 1 92 ? 6.616 2.393 1.525 1.00 97.19 92 ARG A CA 1
ATOM 716 C C . ARG A 1 92 ? 7.476 2.832 2.701 1.00 97.19 92 ARG A C 1
ATOM 718 O O . ARG A 1 92 ? 8.665 3.086 2.550 1.00 97.19 92 ARG A O 1
ATOM 725 N N . LYS A 1 93 ? 6.894 2.835 3.907 1.00 95.12 93 LYS A N 1
ATOM 726 C CA . LYS A 1 93 ? 7.546 3.364 5.119 1.00 95.12 93 LYS A CA 1
ATOM 727 C C . LYS A 1 93 ? 8.053 4.790 4.850 1.00 95.12 93 LYS A C 1
ATOM 729 O O . LYS A 1 93 ? 7.229 5.668 4.623 1.00 95.12 93 LYS A O 1
ATOM 734 N N . SER A 1 94 ? 9.368 4.996 4.856 1.00 95.94 94 SER A N 1
ATOM 735 C CA . SER A 1 94 ? 10.043 6.259 4.543 1.00 95.94 94 SER A CA 1
ATOM 736 C C . SER A 1 94 ? 10.596 6.333 3.113 1.00 95.94 94 SER A C 1
ATOM 738 O O . SER A 1 94 ? 11.181 7.350 2.759 1.00 95.94 94 SER A O 1
ATOM 740 N N . SER A 1 95 ? 10.427 5.287 2.300 1.00 97.44 95 SER A N 1
ATOM 741 C CA . SER A 1 95 ? 10.827 5.273 0.891 1.00 97.44 95 SER A CA 1
ATOM 742 C C . SER A 1 95 ? 9.721 5.850 0.011 1.00 97.44 95 SER A C 1
ATOM 744 O O . SER A 1 95 ? 8.557 5.452 0.136 1.00 97.44 95 SER A O 1
ATOM 746 N N . ARG A 1 96 ? 10.095 6.757 -0.890 1.00 97.12 96 ARG A N 1
ATOM 747 C CA . ARG A 1 96 ? 9.254 7.321 -1.953 1.00 97.12 96 ARG A CA 1
ATOM 748 C C . ARG A 1 96 ? 9.901 7.028 -3.300 1.00 97.12 96 ARG A C 1
ATOM 750 O O . ARG A 1 96 ? 11.118 7.133 -3.412 1.00 97.12 96 ARG A O 1
ATOM 757 N N . ALA A 1 97 ? 9.087 6.648 -4.273 1.00 97.19 97 ALA A N 1
ATOM 758 C CA . ALA A 1 97 ? 9.502 6.306 -5.621 1.00 97.19 97 ALA A CA 1
ATOM 759 C C . ALA A 1 97 ? 8.611 7.035 -6.632 1.00 97.19 97 ALA A C 1
ATOM 761 O O . ALA A 1 97 ? 7.385 6.986 -6.508 1.00 97.19 97 ALA A O 1
ATOM 762 N N . THR A 1 98 ? 9.231 7.646 -7.631 1.00 96.50 98 THR A N 1
ATOM 763 C CA . THR A 1 98 ? 8.583 8.192 -8.824 1.00 96.50 98 THR A CA 1
ATOM 764 C C . THR A 1 98 ? 8.974 7.304 -9.997 1.00 96.50 98 THR A C 1
ATOM 766 O O . THR A 1 98 ? 10.155 7.067 -10.232 1.00 96.50 98 THR A O 1
ATOM 769 N N . ILE A 1 99 ? 7.984 6.744 -10.685 1.00 95.88 99 ILE A N 1
ATOM 770 C CA . ILE A 1 99 ? 8.161 5.758 -11.748 1.00 95.88 99 ILE A CA 1
ATOM 771 C C . ILE A 1 99 ? 7.701 6.397 -13.052 1.00 95.88 99 ILE A C 1
ATOM 773 O O . ILE A 1 99 ? 6.572 6.875 -13.131 1.00 95.88 99 ILE A O 1
ATOM 777 N N . LYS A 1 100 ? 8.558 6.356 -14.069 1.00 95.25 100 LYS A N 1
ATOM 778 C CA . LYS A 1 100 ? 8.231 6.625 -15.468 1.00 95.25 100 LYS A CA 1
ATOM 779 C C . LYS A 1 100 ? 8.148 5.287 -16.195 1.00 95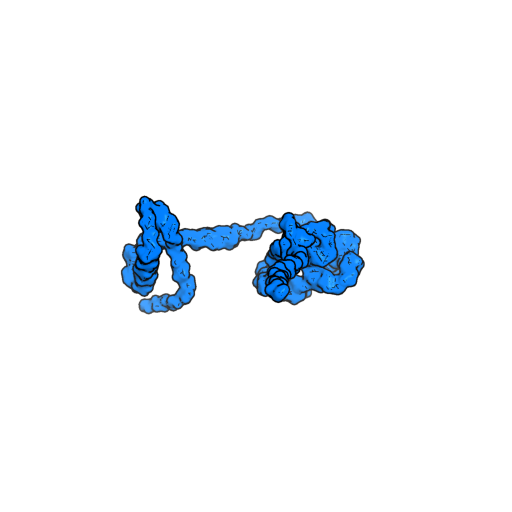.25 100 LYS A C 1
ATOM 781 O O . LYS A 1 100 ? 9.129 4.547 -16.207 1.00 95.25 100 LYS A O 1
ATOM 786 N N . LEU A 1 101 ? 6.987 4.967 -16.760 1.00 94.38 101 LEU A N 1
ATOM 787 C CA . LEU A 1 101 ? 6.732 3.700 -17.450 1.00 94.38 101 LEU A CA 1
ATOM 788 C C . LEU A 1 101 ? 6.217 3.951 -18.871 1.00 94.38 101 LEU A C 1
ATOM 790 O O . LEU A 1 101 ? 5.388 4.836 -19.085 1.00 94.38 101 LEU A O 1
ATOM 794 N N . ARG A 1 102 ? 6.694 3.159 -19.832 1.00 92.88 102 ARG A N 1
ATOM 795 C CA . ARG A 1 102 ? 6.252 3.178 -21.233 1.00 92.88 102 ARG A CA 1
ATOM 796 C C . ARG A 1 102 ? 6.319 1.764 -21.822 1.00 92.88 102 ARG A C 1
ATOM 798 O O . ARG A 1 102 ? 7.123 0.956 -21.368 1.00 92.88 102 ARG A O 1
ATOM 805 N N . GLN A 1 103 ? 5.492 1.465 -22.822 1.00 92.06 103 GLN A N 1
ATOM 806 C CA . GLN A 1 103 ? 5.634 0.252 -23.643 1.00 92.06 103 GLN A CA 1
ATOM 807 C C . GLN A 1 103 ? 6.884 0.349 -24.530 1.00 92.06 103 GLN A C 1
ATOM 809 O O . GLN A 1 103 ? 7.095 1.363 -25.196 1.00 92.06 103 GLN A O 1
ATOM 814 N N . GLY A 1 104 ? 7.711 -0.695 -24.542 1.00 90.06 104 GLY A N 1
ATOM 815 C CA . GLY A 1 104 ? 8.923 -0.780 -25.354 1.00 90.06 104 GLY A CA 1
ATOM 816 C C . GLY A 1 104 ? 9.966 -1.740 -24.779 1.00 90.06 104 GLY A C 1
ATOM 817 O O . GLY A 1 104 ? 9.965 -2.038 -23.591 1.00 90.06 104 GLY A O 1
ATOM 818 N N . ALA A 1 105 ? 10.903 -2.188 -25.614 1.00 87.62 105 ALA A N 1
ATOM 819 C CA . ALA A 1 105 ? 11.993 -3.095 -25.231 1.00 87.62 105 ALA A CA 1
ATOM 820 C C . ALA A 1 105 ? 13.165 -2.364 -24.536 1.00 87.62 105 ALA A C 1
ATOM 822 O O . ALA A 1 105 ? 14.329 -2.523 -24.907 1.00 87.62 105 ALA A O 1
ATOM 823 N N . GLY A 1 106 ? 12.854 -1.492 -23.575 1.00 86.25 106 GLY A N 1
ATOM 824 C CA . GLY A 1 106 ? 13.843 -0.688 -22.857 1.00 86.25 106 GLY A CA 1
ATOM 825 C C . GLY A 1 106 ? 14.310 -1.329 -21.543 1.00 86.25 106 GLY A C 1
ATOM 826 O O . GLY A 1 106 ? 13.650 -2.216 -21.004 1.00 86.25 106 GLY A O 1
ATOM 827 N N . PRO A 1 107 ? 15.457 -0.896 -20.992 1.00 92.62 107 PRO A N 1
ATOM 828 C CA . PRO A 1 107 ? 15.965 -1.418 -19.730 1.00 92.62 107 PRO A CA 1
ATOM 829 C C . PRO A 1 107 ? 15.163 -0.912 -18.520 1.00 92.62 107 PRO A C 1
ATOM 831 O O . PRO A 1 107 ? 14.525 0.140 -18.548 1.00 92.62 107 PRO A O 1
ATOM 834 N N . PHE A 1 108 ? 15.265 -1.643 -17.408 1.00 95.19 108 PHE A N 1
ATOM 835 C CA . PHE A 1 108 ? 14.813 -1.182 -16.095 1.00 95.19 108 PHE A CA 1
ATOM 836 C C . PHE A 1 108 ? 15.950 -0.459 -15.368 1.00 95.19 108 PHE A C 1
ATOM 838 O O . PHE A 1 108 ? 16.930 -1.083 -14.946 1.00 95.19 108 PHE A O 1
ATOM 845 N N . ILE A 1 109 ? 15.796 0.856 -15.206 1.00 96.75 109 ILE A N 1
ATOM 846 C CA . ILE A 1 109 ? 16.781 1.755 -14.594 1.00 96.75 109 ILE A CA 1
ATOM 847 C C . ILE A 1 109 ? 16.235 2.287 -13.264 1.00 96.75 109 ILE A C 1
ATOM 849 O O . ILE A 1 109 ? 15.071 2.676 -13.163 1.00 96.75 109 ILE A O 1
ATOM 853 N N . VAL A 1 110 ? 17.075 2.304 -12.228 1.00 96.88 110 VAL A N 1
ATOM 854 C CA . VAL A 1 110 ? 16.765 2.807 -10.884 1.00 96.88 110 VAL A CA 1
ATOM 855 C C . VAL A 1 110 ? 17.883 3.748 -10.439 1.00 96.88 110 VAL A C 1
ATOM 857 O O . VAL A 1 110 ? 19.011 3.297 -10.258 1.00 96.88 110 VAL A O 1
ATOM 860 N N . ASN A 1 111 ? 17.577 5.035 -10.237 1.00 96.12 111 ASN A N 1
ATOM 861 C CA . ASN A 1 111 ? 18.558 6.089 -9.924 1.00 96.12 111 ASN A CA 1
ATOM 862 C C . ASN A 1 111 ? 19.790 6.032 -10.848 1.00 96.12 111 ASN A C 1
ATOM 864 O O . ASN A 1 111 ? 20.915 5.897 -10.371 1.00 96.12 111 ASN A O 1
ATOM 868 N N . ASP A 1 112 ? 19.551 6.053 -12.161 1.00 95.38 112 ASP A N 1
ATOM 869 C CA . ASP A 1 112 ? 20.575 6.018 -13.220 1.00 95.38 112 ASP A CA 1
ATOM 870 C C . ASP A 1 112 ? 21.440 4.746 -13.283 1.00 95.38 112 ASP A C 1
ATOM 872 O O . ASP A 1 112 ? 22.361 4.656 -14.092 1.00 95.38 112 ASP A O 1
ATOM 876 N N . LEU A 1 113 ? 21.123 3.727 -12.479 1.00 96.00 113 LEU A N 1
ATOM 877 C CA . LEU A 1 113 ? 21.802 2.433 -12.474 1.00 96.00 113 LEU A CA 1
ATOM 878 C C . LEU A 1 113 ? 20.877 1.324 -12.987 1.00 96.00 113 LEU A C 1
ATOM 880 O O . LEU A 1 113 ? 19.661 1.378 -12.768 1.00 96.00 113 LEU A O 1
ATOM 884 N N . PRO A 1 114 ? 21.411 0.270 -13.629 1.00 96.31 114 PRO A N 1
ATOM 885 C CA . PRO A 1 114 ? 20.598 -0.875 -14.005 1.00 96.31 114 PRO A CA 1
ATOM 886 C C . PRO A 1 114 ? 20.056 -1.569 -12.751 1.00 96.31 114 PRO A C 1
ATOM 888 O O . PRO A 1 114 ? 20.737 -1.722 -11.734 1.00 96.31 114 PRO A O 1
ATOM 891 N N . MET A 1 115 ? 18.815 -2.048 -12.830 1.00 94.50 115 MET A N 1
ATOM 892 C CA . MET A 1 115 ? 18.115 -2.678 -11.706 1.00 94.50 115 MET A CA 1
ATOM 893 C C . MET A 1 115 ? 18.887 -3.852 -11.072 1.00 94.50 115 MET A C 1
ATOM 895 O O . MET A 1 115 ? 18.775 -4.088 -9.866 1.00 94.50 115 MET A O 1
ATOM 899 N N . SER A 1 116 ? 19.675 -4.586 -11.865 1.00 93.62 116 SER A N 1
ATOM 900 C CA . SER A 1 116 ? 20.541 -5.677 -11.400 1.00 93.62 116 SER A CA 1
ATOM 901 C C . SER A 1 116 ? 21.669 -5.213 -10.480 1.00 93.62 116 SER A C 1
ATOM 903 O O . SER A 1 116 ? 22.025 -5.945 -9.557 1.00 93.62 116 SER A O 1
ATOM 905 N N . GLU A 1 117 ? 22.208 -4.021 -10.728 1.00 95.62 117 GLU A N 1
ATOM 906 C CA . GLU A 1 117 ? 23.307 -3.421 -9.970 1.00 95.62 117 GLU A CA 1
ATOM 907 C C . GLU A 1 117 ? 22.787 -2.697 -8.727 1.00 95.62 117 GLU A C 1
ATOM 909 O O . GLU A 1 117 ? 23.309 -2.901 -7.633 1.00 95.62 117 GLU A O 1
ATOM 914 N N . TYR A 1 118 ? 21.693 -1.938 -8.862 1.00 96.38 118 TYR A N 1
ATOM 915 C CA . TYR A 1 118 ? 21.087 -1.231 -7.731 1.00 96.38 118 TYR A CA 1
ATOM 916 C C . TYR A 1 118 ? 20.552 -2.200 -6.664 1.00 96.38 118 TYR A C 1
ATOM 918 O O . TYR A 1 118 ? 20.756 -2.016 -5.462 1.00 96.38 118 TYR A O 1
ATOM 926 N N . PHE A 1 119 ? 19.858 -3.263 -7.088 1.00 95.94 119 PHE A N 1
ATOM 927 C CA . PHE A 1 119 ? 19.338 -4.290 -6.191 1.00 95.94 119 PHE A CA 1
ATOM 928 C C . PHE A 1 119 ? 20.153 -5.577 -6.308 1.00 95.94 119 PHE A C 1
ATOM 930 O O . PHE A 1 119 ? 19.858 -6.452 -7.125 1.00 95.94 119 PHE A O 1
ATOM 937 N N . SER A 1 120 ? 21.124 -5.738 -5.410 1.00 94.56 120 SER A N 1
ATOM 938 C CA . SER A 1 120 ? 21.926 -6.964 -5.305 1.00 94.56 120 SER A CA 1
ATOM 939 C C . SER A 1 120 ? 21.084 -8.200 -4.959 1.00 94.56 120 SER A C 1
ATOM 941 O O . SER A 1 120 ? 21.309 -9.288 -5.490 1.00 94.56 120 SER A O 1
ATOM 943 N N . ASN A 1 121 ? 20.077 -8.039 -4.095 1.00 95.88 121 ASN A N 1
ATOM 944 C CA . ASN A 1 121 ? 19.209 -9.128 -3.658 1.00 95.88 121 ASN A CA 1
ATOM 945 C C . ASN A 1 121 ? 18.128 -9.449 -4.702 1.00 95.88 121 ASN A C 1
ATOM 947 O O . ASN A 1 121 ? 17.312 -8.596 -5.060 1.00 95.88 121 ASN A O 1
ATOM 951 N N . ILE A 1 122 ? 18.056 -10.719 -5.105 1.00 95.81 122 ILE A N 1
ATOM 952 C CA . ILE A 1 122 ? 17.085 -11.214 -6.084 1.00 95.81 122 ILE A CA 1
ATOM 953 C C . ILE A 1 122 ? 15.627 -10.996 -5.660 1.00 95.81 122 ILE A C 1
ATOM 955 O O . ILE A 1 122 ? 14.793 -10.692 -6.504 1.00 95.81 122 ILE A O 1
ATOM 959 N N . ILE A 1 123 ? 15.326 -11.045 -4.359 1.00 96.56 123 ILE A N 1
ATOM 960 C CA . ILE A 1 123 ? 13.967 -10.838 -3.834 1.00 96.56 123 ILE A CA 1
ATOM 961 C C . ILE A 1 123 ? 13.504 -9.396 -4.086 1.00 96.56 123 ILE A C 1
ATOM 963 O O . ILE A 1 123 ? 12.338 -9.147 -4.378 1.00 96.56 123 ILE A O 1
ATOM 967 N N . HIS A 1 124 ? 14.413 -8.422 -3.980 1.00 96.19 124 HIS A N 1
ATOM 968 C CA . HIS A 1 124 ? 14.089 -7.023 -4.268 1.00 96.19 124 HIS A CA 1
ATOM 969 C C . HIS A 1 124 ? 13.821 -6.814 -5.753 1.00 96.19 124 HIS A C 1
ATOM 971 O O . HIS A 1 124 ? 12.920 -6.053 -6.098 1.00 96.19 124 HIS A O 1
ATOM 977 N N . ARG A 1 125 ? 14.550 -7.537 -6.609 1.00 95.62 125 ARG A N 1
ATOM 978 C CA . ARG A 1 125 ? 14.316 -7.522 -8.050 1.00 95.62 125 ARG A CA 1
ATOM 979 C C . ARG A 1 125 ? 12.973 -8.149 -8.408 1.00 95.62 125 ARG A C 1
ATOM 981 O O . ARG A 1 125 ? 12.186 -7.536 -9.117 1.00 95.62 125 ARG A O 1
ATOM 988 N N . GLN A 1 126 ? 12.675 -9.312 -7.839 1.00 95.69 126 GLN A N 1
ATOM 989 C CA . GLN A 1 126 ? 11.411 -10.010 -8.051 1.00 95.69 126 GLN A CA 1
ATOM 990 C C . GLN A 1 126 ? 10.205 -9.148 -7.658 1.00 95.69 126 GLN A C 1
ATOM 992 O O . GLN A 1 126 ? 9.282 -9.026 -8.450 1.00 95.69 126 GLN A O 1
ATOM 997 N N . ASN A 1 127 ? 10.260 -8.441 -6.522 1.00 95.25 127 ASN A N 1
ATOM 998 C CA . ASN A 1 127 ? 9.184 -7.529 -6.112 1.00 95.25 127 ASN A CA 1
ATOM 999 C C . ASN A 1 127 ? 8.819 -6.488 -7.187 1.00 95.25 127 ASN A C 1
ATOM 1001 O O . ASN A 1 127 ? 7.665 -6.082 -7.270 1.00 95.25 127 ASN A O 1
ATOM 1005 N N . ILE A 1 128 ? 9.789 -6.009 -7.966 1.00 95.38 128 ILE A N 1
ATOM 1006 C CA . ILE A 1 128 ? 9.553 -5.011 -9.021 1.00 95.38 128 ILE A CA 1
ATOM 1007 C C . ILE A 1 128 ? 8.894 -5.665 -10.244 1.00 95.38 128 ILE A C 1
ATOM 1009 O O . ILE A 1 128 ? 8.073 -5.032 -10.901 1.00 95.38 128 ILE A O 1
ATOM 1013 N N . VAL A 1 129 ? 9.213 -6.937 -10.506 1.00 94.44 129 VAL A N 1
ATOM 1014 C CA . VAL A 1 129 ? 8.727 -7.723 -11.653 1.00 94.44 129 VAL A CA 1
ATOM 1015 C C . VAL A 1 129 ? 7.353 -8.362 -11.397 1.00 94.44 129 VAL A C 1
ATOM 1017 O O . VAL A 1 129 ? 6.560 -8.506 -12.322 1.00 94.44 129 VAL A O 1
ATOM 1020 N N . ASP A 1 130 ? 7.028 -8.678 -10.142 1.00 94.44 130 ASP A N 1
ATOM 1021 C CA . ASP A 1 130 ? 5.744 -9.234 -9.686 1.00 94.44 130 ASP A CA 1
ATOM 1022 C C . ASP A 1 130 ? 4.481 -8.646 -10.362 1.00 94.44 130 ASP A C 1
ATOM 1024 O O . ASP A 1 130 ? 3.647 -9.428 -10.825 1.00 94.44 130 ASP A O 1
ATOM 1028 N N . PRO A 1 131 ? 4.286 -7.310 -10.449 1.00 95.00 131 PRO A N 1
ATOM 1029 C CA . PRO A 1 131 ? 3.093 -6.745 -11.078 1.00 95.00 131 PRO A CA 1
ATOM 1030 C C . PRO A 1 131 ? 3.010 -7.040 -12.581 1.00 95.00 131 PRO A C 1
ATOM 1032 O O . PRO A 1 131 ? 1.905 -7.217 -13.089 1.00 95.00 131 PRO A O 1
ATOM 1035 N N . PHE A 1 132 ? 4.144 -7.151 -13.280 1.00 94.06 132 PHE A N 1
ATOM 1036 C CA . PHE A 1 132 ? 4.164 -7.563 -14.684 1.00 94.06 132 PHE A CA 1
ATOM 1037 C C . PHE A 1 132 ? 3.792 -9.044 -14.817 1.00 94.06 132 PHE A C 1
ATOM 1039 O O . PHE A 1 132 ? 2.952 -9.395 -15.638 1.00 94.06 132 PHE A O 1
ATOM 1046 N N . LEU A 1 133 ? 4.324 -9.915 -13.952 1.00 92.75 133 LEU A N 1
ATOM 1047 C CA . LEU A 1 133 ? 3.987 -11.347 -13.963 1.00 92.75 133 LEU A CA 1
ATOM 1048 C C . LEU A 1 133 ? 2.496 -11.596 -13.718 1.00 92.75 133 LEU A C 1
ATOM 1050 O O . LEU A 1 133 ? 1.896 -12.455 -14.361 1.00 92.75 133 LEU A O 1
ATOM 1054 N N . ALA A 1 134 ? 1.886 -10.820 -12.821 1.00 91.50 134 ALA A N 1
ATOM 1055 C CA . ALA A 1 134 ? 0.470 -10.941 -12.486 1.00 91.50 134 ALA A CA 1
ATOM 1056 C C . ALA A 1 134 ? -0.476 -10.639 -13.657 1.00 91.50 134 ALA A C 1
ATOM 1058 O O . ALA A 1 134 ? -1.598 -11.143 -13.674 1.00 91.50 134 ALA A O 1
ATOM 1059 N N . ILE A 1 135 ? -0.032 -9.819 -14.610 1.00 91.31 135 ILE A N 1
ATOM 1060 C CA . ILE A 1 135 ? -0.792 -9.469 -15.814 1.00 91.31 135 ILE A CA 1
ATOM 1061 C C . ILE A 1 135 ? -0.386 -10.356 -16.998 1.00 91.31 135 ILE A C 1
ATOM 1063 O O . ILE A 1 135 ? -1.207 -10.590 -17.878 1.00 91.31 135 ILE A O 1
ATOM 1067 N N . SER A 1 136 ? 0.851 -10.874 -17.002 1.00 86.94 136 SER A N 1
ATOM 1068 C CA . SER A 1 136 ? 1.447 -11.607 -18.129 1.00 86.94 136 SER A CA 1
ATOM 1069 C C . SER A 1 136 ? 1.275 -10.849 -19.458 1.00 86.94 136 SER A C 1
ATOM 1071 O O . SER A 1 136 ? 0.618 -11.348 -20.374 1.00 86.94 136 SER A O 1
ATOM 1073 N N . PRO A 1 137 ? 1.800 -9.611 -19.552 1.00 80.19 137 PRO A N 1
ATOM 1074 C CA . PRO A 1 137 ? 1.639 -8.783 -20.736 1.00 80.19 137 PRO A CA 1
ATOM 1075 C C . PRO A 1 137 ? 2.343 -9.406 -21.945 1.00 80.19 137 PRO A C 1
ATOM 1077 O O . PRO A 1 137 ? 3.345 -10.104 -21.812 1.00 80.19 137 PRO A O 1
ATOM 1080 N N . GLN A 1 138 ? 1.809 -9.127 -23.131 1.00 76.06 138 GLN A N 1
ATOM 1081 C CA . GLN A 1 138 ? 2.399 -9.548 -24.407 1.00 76.06 138 GLN A CA 1
ATOM 1082 C C . GLN A 1 138 ? 3.528 -8.616 -24.865 1.00 76.06 138 GLN A C 1
ATOM 1084 O O . GLN A 1 138 ? 4.326 -8.991 -25.717 1.00 76.06 138 GLN A O 1
ATOM 1089 N N . GLU A 1 139 ? 3.567 -7.403 -24.317 1.00 82.31 139 GLU A N 1
ATOM 1090 C CA . GLU A 1 139 ? 4.491 -6.341 -24.696 1.00 82.31 139 GLU A CA 1
ATOM 1091 C C . GLU A 1 139 ? 5.567 -6.144 -23.628 1.00 82.31 139 GLU A C 1
ATOM 1093 O O . GLU A 1 139 ? 5.310 -6.293 -22.428 1.00 82.31 139 GLU A O 1
ATOM 1098 N N . ASP A 1 140 ? 6.757 -5.757 -24.081 1.00 90.31 140 ASP A N 1
ATOM 1099 C CA . ASP A 1 140 ? 7.846 -5.332 -23.210 1.00 90.31 140 ASP A CA 1
ATOM 1100 C C . ASP A 1 140 ? 7.607 -3.910 -22.683 1.00 90.31 140 ASP A C 1
ATOM 1102 O O . ASP A 1 140 ? 6.904 -3.098 -23.296 1.00 90.31 140 ASP A O 1
ATOM 1106 N N . PHE A 1 141 ? 8.222 -3.594 -21.543 1.00 92.88 141 PHE A N 1
ATOM 1107 C CA . PHE A 1 141 ? 8.136 -2.276 -20.921 1.00 92.88 141 PHE A CA 1
ATOM 1108 C C . PHE A 1 141 ? 9.514 -1.688 -20.657 1.00 92.88 141 PHE A C 1
ATOM 1110 O O . PHE A 1 141 ? 10.452 -2.384 -20.282 1.00 92.88 141 PHE A O 1
ATOM 1117 N N . GLU A 1 142 ? 9.581 -0.367 -20.747 1.00 94.19 142 GLU A N 1
ATOM 1118 C CA . GLU A 1 142 ? 10.705 0.444 -20.313 1.00 94.19 142 GLU A CA 1
ATOM 1119 C C . GLU A 1 142 ? 10.326 1.171 -19.022 1.00 94.19 142 GLU A C 1
ATOM 1121 O O . GLU A 1 142 ? 9.261 1.795 -18.936 1.00 94.19 142 GLU A O 1
ATOM 1126 N N . MET A 1 143 ? 11.202 1.106 -18.016 1.00 95.00 143 MET A N 1
ATOM 1127 C CA . MET A 1 143 ? 10.965 1.709 -16.706 1.00 95.00 143 MET A CA 1
ATOM 1128 C C . MET A 1 143 ? 12.179 2.513 -16.248 1.00 95.00 143 MET A C 1
ATOM 1130 O O . MET A 1 143 ? 13.279 1.975 -16.123 1.00 95.00 143 MET A O 1
ATOM 1134 N N . VAL A 1 144 ? 11.938 3.767 -15.873 1.00 96.25 144 VAL A N 1
ATOM 1135 C CA . VAL A 1 144 ? 12.901 4.608 -15.157 1.00 96.25 144 VAL A CA 1
ATOM 1136 C C . VAL A 1 144 ? 12.312 4.960 -13.796 1.00 96.25 144 VAL A C 1
ATOM 1138 O O . VAL A 1 144 ? 11.228 5.536 -13.708 1.00 96.25 144 VAL A O 1
ATOM 1141 N N . ALA A 1 145 ? 13.002 4.584 -12.723 1.00 96.81 145 ALA A N 1
ATOM 1142 C CA . ALA A 1 145 ? 12.562 4.826 -11.357 1.00 96.81 145 ALA A CA 1
ATOM 1143 C C . ALA A 1 145 ? 13.539 5.738 -10.611 1.00 96.81 145 ALA A C 1
ATOM 1145 O O . ALA A 1 145 ? 14.719 5.426 -10.468 1.00 96.81 145 ALA A O 1
ATOM 1146 N N . GLU A 1 146 ? 13.014 6.823 -10.053 1.00 97.62 146 GLU A N 1
ATOM 1147 C CA . GLU A 1 146 ? 13.724 7.700 -9.127 1.00 97.62 146 GLU A CA 1
ATOM 1148 C C . GLU A 1 146 ? 13.237 7.416 -7.708 1.00 97.62 146 GLU A C 1
ATOM 1150 O O . GLU A 1 146 ? 12.040 7.481 -7.415 1.00 97.62 146 GLU A O 1
ATOM 1155 N N . VAL A 1 147 ? 14.150 7.061 -6.807 1.00 97.50 147 VAL A N 1
ATOM 1156 C CA . VAL A 1 147 ? 13.806 6.596 -5.464 1.00 97.50 147 VAL A CA 1
ATOM 1157 C C . VAL A 1 147 ? 14.669 7.259 -4.405 1.00 97.50 147 VAL A C 1
ATOM 1159 O O . VAL A 1 147 ? 15.897 7.273 -4.484 1.00 97.50 147 VAL A O 1
ATOM 1162 N N . ALA A 1 148 ? 14.011 7.722 -3.342 1.00 96.94 148 ALA A N 1
ATOM 1163 C CA . ALA A 1 148 ? 14.650 8.356 -2.199 1.00 96.94 148 ALA A CA 1
ATOM 1164 C C . ALA A 1 148 ? 14.118 7.815 -0.861 1.00 96.94 148 ALA A C 1
ATOM 1166 O O . ALA A 1 148 ? 12.940 7.477 -0.707 1.00 96.94 148 ALA A O 1
ATOM 1167 N N . GLY A 1 149 ? 15.005 7.769 0.138 1.00 95.88 149 GLY A N 1
ATOM 1168 C CA . GLY A 1 149 ? 14.674 7.434 1.524 1.00 95.88 149 GLY A CA 1
ATOM 1169 C C . GLY A 1 149 ? 14.484 5.941 1.830 1.00 95.88 149 GLY A C 1
ATOM 1170 O O . GLY A 1 149 ? 14.316 5.086 0.955 1.00 95.88 149 GLY A O 1
ATOM 1171 N N . GLY A 1 150 ? 14.488 5.622 3.126 1.00 94.94 150 GLY A N 1
ATOM 1172 C CA . GLY A 1 150 ? 14.357 4.258 3.647 1.00 94.94 150 GLY A CA 1
ATOM 1173 C C . GLY A 1 150 ? 15.555 3.363 3.315 1.00 94.94 150 GLY A C 1
ATOM 1174 O O . GLY A 1 150 ? 16.693 3.794 3.434 1.00 94.94 150 GLY A O 1
ATOM 1175 N N . GLY A 1 151 ? 15.304 2.102 2.960 1.00 95.31 151 GLY A N 1
ATOM 1176 C CA . GLY A 1 151 ? 16.344 1.140 2.565 1.00 95.31 151 GLY A CA 1
ATOM 1177 C C . GLY A 1 151 ? 15.845 0.215 1.457 1.00 95.31 151 GLY A C 1
ATOM 1178 O O . GLY A 1 151 ? 14.652 0.231 1.156 1.00 95.31 151 GLY A O 1
ATOM 1179 N N . HIS A 1 152 ? 16.710 -0.625 0.882 1.00 96.12 152 HIS A N 1
ATOM 1180 C CA . HIS A 1 152 ? 16.445 -1.330 -0.389 1.00 96.12 152 HIS A CA 1
ATOM 1181 C C . HIS A 1 152 ? 15.154 -2.163 -0.415 1.00 96.12 152 HIS A C 1
ATOM 1183 O O . HIS A 1 152 ? 14.420 -2.167 -1.404 1.00 96.12 152 HIS A O 1
ATOM 1189 N N . LYS A 1 153 ? 14.792 -2.803 0.703 1.00 96.25 153 LYS A N 1
ATOM 1190 C CA . LYS A 1 153 ? 13.496 -3.490 0.814 1.00 96.25 153 LYS A CA 1
ATOM 1191 C C . LYS A 1 153 ? 12.306 -2.527 0.710 1.00 96.25 153 LYS A C 1
ATOM 1193 O O . LYS A 1 153 ? 11.336 -2.820 0.026 1.00 96.25 153 LYS A O 1
ATOM 1198 N N . GLY A 1 154 ? 12.364 -1.394 1.409 1.00 96.38 154 GLY A N 1
ATOM 1199 C CA . GLY A 1 154 ? 11.314 -0.375 1.336 1.00 96.38 154 GLY A CA 1
ATOM 1200 C C . GLY A 1 154 ? 11.246 0.264 -0.049 1.00 96.38 154 GLY A C 1
ATOM 1201 O O . GLY A 1 154 ? 10.157 0.474 -0.566 1.00 96.38 154 GLY A O 1
ATOM 1202 N N . GLN A 1 155 ? 12.401 0.494 -0.668 1.00 97.56 155 GLN A N 1
ATOM 1203 C CA . GLN A 1 155 ? 12.522 1.051 -2.012 1.00 97.56 155 GLN A CA 1
ATOM 1204 C C . GLN A 1 155 ? 11.917 0.119 -3.071 1.00 97.56 155 GLN A C 1
ATOM 1206 O O . GLN A 1 155 ? 11.042 0.554 -3.808 1.00 97.56 155 GLN A O 1
ATOM 1211 N N . SER A 1 156 ? 12.273 -1.171 -3.090 1.00 97.38 156 SER A N 1
ATOM 1212 C CA . SER A 1 156 ? 11.676 -2.147 -4.026 1.00 97.38 156 SER A CA 1
ATOM 1213 C C . SER A 1 156 ? 10.155 -2.276 -3.868 1.00 97.38 156 SER A C 1
ATOM 1215 O O . SER A 1 156 ? 9.426 -2.291 -4.855 1.00 97.38 156 SER A O 1
ATOM 1217 N N . GLU A 1 157 ? 9.645 -2.296 -2.631 1.00 96.94 157 GLU A N 1
ATOM 1218 C CA . GLU A 1 157 ? 8.199 -2.308 -2.364 1.00 96.94 157 GLU A CA 1
ATOM 1219 C C . GLU A 1 157 ? 7.504 -0.992 -2.778 1.00 96.94 157 GLU A C 1
ATOM 1221 O O . GLU A 1 157 ? 6.330 -1.019 -3.153 1.00 96.94 157 GLU A O 1
ATOM 1226 N N . ALA A 1 158 ? 8.200 0.151 -2.716 1.00 97.56 158 ALA A N 1
ATOM 1227 C CA . ALA A 1 158 ? 7.692 1.435 -3.199 1.00 97.56 158 ALA A CA 1
ATOM 1228 C C . ALA A 1 158 ? 7.625 1.469 -4.733 1.00 97.56 158 ALA A C 1
ATOM 1230 O O . ALA A 1 158 ? 6.584 1.845 -5.268 1.00 97.56 158 ALA A O 1
ATOM 1231 N N . ILE A 1 159 ? 8.678 1.011 -5.423 1.00 97.44 159 ILE A N 1
ATOM 1232 C CA . ILE A 1 159 ? 8.703 0.878 -6.889 1.00 97.44 159 ILE A CA 1
ATOM 1233 C C . ILE A 1 159 ? 7.558 -0.026 -7.347 1.00 97.44 159 ILE A C 1
ATOM 1235 O O . ILE A 1 159 ? 6.778 0.376 -8.203 1.00 97.44 159 ILE A O 1
ATOM 1239 N N . ARG A 1 160 ? 7.379 -1.195 -6.713 1.00 97.00 160 ARG A N 1
ATOM 1240 C CA . ARG A 1 160 ? 6.290 -2.134 -7.029 1.00 97.00 160 ARG A CA 1
ATOM 1241 C C . ARG A 1 160 ? 4.913 -1.467 -7.045 1.00 97.00 160 ARG A C 1
ATOM 1243 O O . ARG A 1 160 ? 4.128 -1.705 -7.957 1.00 97.00 160 ARG A O 1
ATOM 1250 N N . LEU A 1 161 ? 4.612 -0.640 -6.039 1.00 96.88 161 LEU A N 1
ATOM 1251 C CA . LEU A 1 161 ? 3.334 0.076 -5.968 1.00 96.88 161 LEU A CA 1
ATOM 1252 C C . LEU A 1 161 ? 3.188 1.090 -7.110 1.00 96.88 161 LEU A C 1
ATOM 1254 O O . LEU A 1 161 ? 2.104 1.218 -7.673 1.00 96.88 161 LEU A O 1
ATOM 1258 N N . GLY A 1 162 ? 4.255 1.816 -7.439 1.00 95.75 162 GLY A N 1
ATOM 1259 C CA . GLY A 1 162 ? 4.230 2.782 -8.535 1.00 95.75 162 GLY A CA 1
ATOM 1260 C C . GLY A 1 162 ? 4.086 2.121 -9.904 1.00 95.75 162 GLY A C 1
ATOM 1261 O O . GLY A 1 162 ? 3.254 2.556 -10.691 1.00 95.75 162 GLY A O 1
ATOM 1262 N N . VAL A 1 163 ? 4.794 1.015 -10.145 1.00 95.75 163 VAL A N 1
ATOM 1263 C CA . VAL A 1 163 ? 4.650 0.193 -11.358 1.00 95.75 163 VAL A CA 1
ATOM 1264 C C . VAL A 1 163 ? 3.223 -0.335 -11.490 1.00 95.75 163 VAL A C 1
ATOM 1266 O O . VAL A 1 163 ? 2.599 -0.163 -12.531 1.00 95.75 163 VAL A O 1
ATOM 1269 N N . ALA A 1 164 ? 2.662 -0.918 -10.425 1.00 95.31 164 ALA A N 1
ATOM 1270 C CA . ALA A 1 164 ? 1.289 -1.418 -10.447 1.00 95.31 164 ALA A CA 1
ATOM 1271 C C . ALA A 1 164 ? 0.275 -0.304 -10.749 1.00 95.31 164 ALA A C 1
ATOM 1273 O O . ALA A 1 164 ? -0.680 -0.519 -11.490 1.00 95.31 164 ALA A O 1
ATOM 1274 N N . ARG A 1 165 ? 0.489 0.898 -10.199 1.00 93.88 165 ARG A N 1
ATOM 1275 C CA . ARG A 1 165 ? -0.337 2.067 -10.514 1.00 93.88 165 ARG A CA 1
ATOM 1276 C C . ARG A 1 165 ? -0.210 2.442 -11.982 1.00 93.88 165 ARG A C 1
ATOM 1278 O O . ARG A 1 165 ? -1.238 2.510 -12.634 1.00 93.88 165 ARG A O 1
ATOM 1285 N N . ALA A 1 166 ? 1.007 2.599 -12.501 1.00 93.06 166 ALA A N 1
ATOM 1286 C CA . ALA A 1 166 ? 1.236 2.917 -13.908 1.00 93.06 166 ALA A CA 1
ATOM 1287 C C . ALA A 1 166 ? 0.564 1.899 -14.847 1.00 93.06 166 ALA A C 1
ATOM 1289 O O . ALA A 1 166 ? -0.153 2.301 -15.755 1.00 93.06 166 ALA A O 1
ATOM 1290 N N . LEU A 1 167 ? 0.692 0.596 -14.577 1.00 92.62 167 LEU A N 1
ATOM 1291 C CA . LEU A 1 167 ? 0.043 -0.460 -15.364 1.00 92.62 167 LEU A CA 1
ATOM 1292 C C . LEU A 1 167 ? -1.489 -0.379 -15.313 1.00 92.62 167 LEU A C 1
ATOM 1294 O O . LEU A 1 167 ? -2.143 -0.491 -16.345 1.00 92.62 167 LEU A O 1
ATOM 1298 N N . ALA A 1 168 ? -2.071 -0.133 -14.136 1.00 91.38 168 ALA A N 1
ATOM 1299 C CA . ALA A 1 168 ? -3.517 0.055 -14.011 1.00 91.38 168 ALA A CA 1
ATOM 1300 C C . ALA A 1 168 ? -4.022 1.321 -14.726 1.00 91.38 168 ALA A C 1
ATOM 1302 O O . ALA A 1 168 ? -5.195 1.379 -15.082 1.00 91.38 168 ALA A O 1
ATOM 1303 N N . CYS A 1 169 ? -3.160 2.326 -14.913 1.00 88.75 169 CYS A N 1
ATOM 1304 C CA . CYS A 1 169 ? -3.454 3.513 -15.714 1.00 88.75 169 CYS A CA 1
ATOM 1305 C C . CYS A 1 169 ? -3.383 3.224 -17.220 1.00 88.75 169 CYS A C 1
ATOM 1307 O O . CYS A 1 169 ? -4.171 3.778 -17.977 1.00 88.75 169 CYS A O 1
ATOM 1309 N N . MET A 1 170 ? -2.439 2.380 -17.650 1.00 88.00 170 MET A N 1
ATOM 1310 C CA . MET A 1 170 ? -2.256 2.014 -19.060 1.00 88.00 170 MET A CA 1
ATOM 1311 C C . MET A 1 170 ? -3.441 1.236 -19.613 1.00 88.00 170 MET A C 1
ATOM 1313 O O . MET A 1 170 ? -3.897 1.510 -20.719 1.00 88.00 170 MET A O 1
ATOM 1317 N N . ASN A 1 171 ? -3.928 0.258 -18.853 1.00 86.88 171 ASN A N 1
ATOM 1318 C CA . ASN A 1 171 ? -5.056 -0.560 -19.261 1.00 86.88 171 ASN A CA 1
ATOM 1319 C C . ASN A 1 171 ? -5.918 -0.919 -18.049 1.00 86.88 171 ASN A C 1
ATOM 1321 O O . ASN A 1 171 ? -5.489 -1.616 -17.126 1.00 86.88 171 ASN A O 1
ATOM 1325 N N . GLU A 1 172 ? -7.171 -0.477 -18.082 1.00 87.00 172 GLU A N 1
ATOM 1326 C CA . GLU A 1 172 ? -8.115 -0.677 -16.988 1.00 87.00 172 GLU A CA 1
ATOM 1327 C C . GLU A 1 172 ? -8.476 -2.155 -16.767 1.00 87.00 172 GLU A C 1
ATOM 1329 O O . GLU A 1 172 ? -8.720 -2.562 -15.634 1.00 87.00 172 GLU A O 1
ATOM 1334 N N . THR A 1 173 ? -8.389 -3.003 -17.799 1.00 88.88 173 THR A N 1
ATOM 1335 C CA . THR A 1 173 ? -8.633 -4.454 -17.670 1.00 88.88 173 THR A CA 1
ATOM 1336 C C . THR A 1 173 ? -7.629 -5.151 -16.746 1.00 88.88 173 THR A C 1
ATOM 1338 O O . THR A 1 173 ? -7.942 -6.163 -16.120 1.00 88.88 173 THR A O 1
ATOM 1341 N N . TRP A 1 174 ? -6.421 -4.598 -16.601 1.00 90.31 174 TRP A N 1
ATOM 1342 C CA . TRP A 1 174 ? -5.381 -5.155 -15.734 1.00 90.31 174 TRP A CA 1
ATOM 1343 C C . TRP A 1 174 ? -5.605 -4.825 -14.259 1.00 90.31 174 TRP A C 1
ATOM 1345 O O . TRP A 1 174 ? -5.025 -5.459 -13.370 1.00 90.31 174 TRP A O 1
ATOM 1355 N N . ARG A 1 175 ? -6.472 -3.849 -13.973 1.00 90.00 175 ARG A N 1
ATOM 1356 C CA . ARG A 1 175 ? -6.757 -3.385 -12.618 1.00 90.00 175 ARG A CA 1
ATOM 1357 C C . ARG A 1 175 ? -7.304 -4.502 -11.736 1.00 90.00 175 ARG A C 1
ATOM 1359 O O . ARG A 1 175 ? -6.897 -4.595 -10.576 1.00 90.00 175 ARG A O 1
ATOM 1366 N N . ASP A 1 176 ? -8.163 -5.366 -12.268 1.00 89.50 176 ASP A N 1
ATOM 1367 C CA . ASP A 1 176 ? -8.762 -6.466 -11.507 1.00 89.50 176 ASP A CA 1
ATOM 1368 C C . ASP A 1 176 ? -7.717 -7.510 -11.103 1.00 89.50 176 ASP A C 1
ATOM 1370 O O . ASP A 1 176 ? -7.649 -7.905 -9.934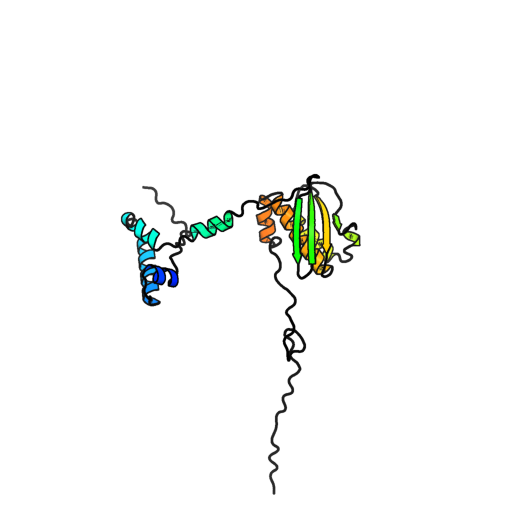 1.00 89.50 176 ASP A O 1
ATOM 1374 N N . ALA A 1 177 ? -6.825 -7.882 -12.029 1.00 91.50 177 ALA A N 1
ATOM 1375 C CA . ALA A 1 177 ? -5.707 -8.779 -11.746 1.00 91.50 177 ALA A CA 1
ATOM 1376 C C . ALA A 1 177 ? -4.781 -8.190 -10.667 1.00 91.50 177 ALA A C 1
ATOM 1378 O O . ALA A 1 177 ? -4.496 -8.839 -9.657 1.00 91.50 177 ALA A O 1
ATOM 1379 N N . LEU A 1 178 ? -4.381 -6.923 -10.805 1.00 92.56 178 LEU A N 1
ATOM 1380 C CA . LEU A 1 178 ? -3.527 -6.240 -9.826 1.00 92.56 178 LEU A CA 1
ATOM 1381 C C . LEU A 1 178 ? -4.199 -6.071 -8.455 1.00 92.56 178 LEU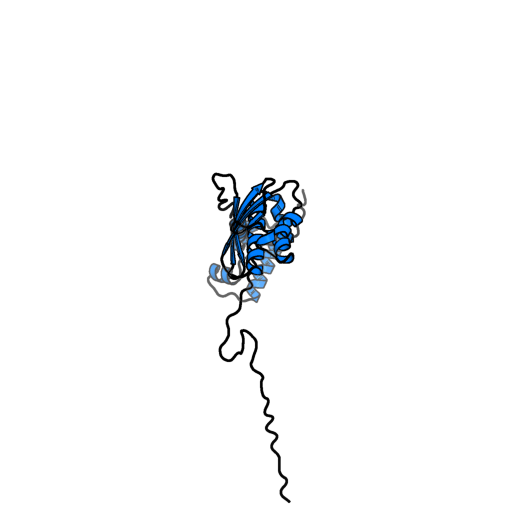 A C 1
ATOM 1383 O O . LEU A 1 178 ? -3.534 -6.131 -7.414 1.00 92.56 178 LEU A O 1
ATOM 1387 N N . THR A 1 179 ? -5.517 -5.868 -8.437 1.00 90.94 179 THR A N 1
ATOM 1388 C CA . THR A 1 179 ? -6.310 -5.753 -7.206 1.00 90.94 179 THR A CA 1
ATOM 1389 C C . THR A 1 179 ? -6.393 -7.092 -6.483 1.00 90.94 179 THR A C 1
ATOM 1391 O O . THR A 1 179 ? -6.206 -7.133 -5.264 1.00 90.94 179 THR A O 1
ATOM 1394 N N . LYS A 1 180 ? -6.580 -8.195 -7.220 1.00 91.31 180 LYS A N 1
ATOM 1395 C CA . LYS A 1 180 ? -6.617 -9.560 -6.673 1.00 91.31 180 LYS A CA 1
ATOM 1396 C C . LYS A 1 180 ? -5.352 -9.897 -5.879 1.00 91.31 180 LYS A C 1
ATOM 1398 O O . LYS A 1 180 ? -5.445 -10.431 -4.776 1.00 91.31 180 LYS A O 1
ATOM 1403 N N . TYR A 1 181 ? -4.182 -9.510 -6.389 1.00 91.75 181 TYR A N 1
ATOM 1404 C CA . TYR A 1 181 ? -2.892 -9.692 -5.709 1.00 91.75 181 TYR A CA 1
ATOM 1405 C C . TYR A 1 181 ? -2.514 -8.549 -4.745 1.00 91.75 181 TYR A C 1
ATOM 1407 O O . TYR A 1 181 ? -1.449 -8.577 -4.129 1.00 91.75 181 TYR A O 1
ATOM 1415 N N . ARG A 1 182 ? -3.396 -7.557 -4.557 1.00 92.75 182 ARG A N 1
ATOM 1416 C CA . ARG A 1 182 ? -3.216 -6.388 -3.674 1.00 92.75 182 ARG A CA 1
ATOM 1417 C C . ARG A 1 182 ? -2.006 -5.504 -4.008 1.00 92.75 182 ARG A C 1
ATOM 1419 O O . ARG A 1 182 ? -1.483 -4.832 -3.118 1.00 92.75 182 ARG A O 1
ATOM 1426 N N . TYR A 1 183 ? -1.592 -5.426 -5.272 1.00 94.75 183 TYR A N 1
ATOM 1427 C CA . TYR A 1 183 ? -0.466 -4.571 -5.674 1.00 94.75 183 TYR A CA 1
ATOM 1428 C C . TYR A 1 183 ? -0.801 -3.075 -5.694 1.00 94.75 183 TYR A C 1
ATOM 1430 O O . TYR A 1 183 ? 0.087 -2.251 -5.495 1.00 94.75 183 TYR A O 1
ATOM 1438 N N . LEU A 1 184 ? -2.077 -2.713 -5.865 1.00 92.81 184 LEU A N 1
ATOM 1439 C CA . LEU A 1 184 ? -2.536 -1.316 -5.876 1.00 92.81 184 LEU A CA 1
ATOM 1440 C C . LEU A 1 184 ? -2.709 -0.708 -4.474 1.00 92.81 184 LEU A C 1
ATOM 1442 O O . LEU A 1 184 ? -2.860 0.509 -4.330 1.00 92.81 184 LEU A O 1
ATOM 1446 N N . VAL A 1 185 ? -2.684 -1.538 -3.427 1.00 91.56 185 VAL A N 1
ATOM 1447 C CA . VAL A 1 185 ? -2.898 -1.105 -2.044 1.00 91.56 185 VAL A CA 1
ATOM 1448 C C . VAL A 1 185 ? -1.565 -0.736 -1.403 1.00 91.56 185 VAL A C 1
ATOM 1450 O O . VAL A 1 185 ? -0.642 -1.544 -1.310 1.00 91.56 185 VAL A O 1
ATOM 1453 N N . ARG A 1 186 ? -1.471 0.490 -0.884 1.00 92.44 186 ARG A N 1
ATOM 1454 C CA . ARG A 1 186 ? -0.310 0.922 -0.098 1.00 92.44 186 ARG A CA 1
ATOM 1455 C C . ARG A 1 186 ? -0.244 0.151 1.223 1.00 92.44 186 ARG A C 1
ATOM 1457 O O . ARG A 1 186 ? -1.205 0.171 1.982 1.00 92.44 186 ARG A O 1
ATOM 1464 N N . ASP A 1 187 ? 0.911 -0.437 1.551 1.00 93.81 187 ASP A N 1
ATOM 1465 C CA . ASP A 1 187 ? 1.132 -1.083 2.855 1.00 93.81 187 ASP A CA 1
ATOM 1466 C C . ASP A 1 187 ? 1.267 -0.028 3.979 1.00 93.81 187 ASP A C 1
ATOM 1468 O O . ASP A 1 187 ? 2.280 0.691 4.022 1.00 93.81 187 ASP A O 1
ATOM 1472 N N . PRO A 1 188 ? 0.299 0.054 4.917 1.00 94.31 188 PRO A N 1
ATOM 1473 C CA . PRO A 1 188 ? 0.263 1.087 5.951 1.00 94.31 188 PRO A CA 1
ATOM 1474 C C . PRO A 1 188 ? 1.230 0.822 7.114 1.00 94.31 188 PRO A C 1
ATOM 1476 O O . PRO A 1 188 ? 1.403 1.686 7.972 1.00 94.31 188 PRO A O 1
ATOM 1479 N N . ARG A 1 189 ? 1.870 -0.355 7.188 1.00 94.38 189 ARG A N 1
ATOM 1480 C CA . ARG A 1 189 ? 2.703 -0.735 8.339 1.00 94.38 189 ARG A CA 1
ATOM 1481 C C . ARG A 1 189 ? 3.925 0.173 8.457 1.00 94.38 189 ARG A C 1
ATOM 1483 O O . ARG A 1 189 ? 4.838 0.094 7.636 1.00 94.38 189 ARG A O 1
ATOM 1490 N N . CYS A 1 190 ? 3.996 0.972 9.509 1.00 94.25 190 CYS A N 1
ATOM 1491 C CA . CYS A 1 190 ? 5.142 1.819 9.827 1.00 94.25 190 CYS A CA 1
ATOM 1492 C C . CYS A 1 190 ? 5.837 1.351 11.114 1.00 94.25 190 CYS A C 1
ATOM 1494 O O . CYS A 1 190 ? 5.352 0.468 11.824 1.00 94.25 190 CYS A O 1
ATOM 1496 N N . VAL A 1 191 ? 7.018 1.904 11.394 1.00 94.44 191 VAL A N 1
ATOM 1497 C CA . VAL A 1 191 ? 7.701 1.652 12.668 1.00 94.44 191 VAL A CA 1
ATOM 1498 C C . VAL A 1 191 ? 6.929 2.377 13.766 1.00 94.44 191 VAL A C 1
ATOM 1500 O O . VAL A 1 191 ? 6.832 3.601 13.752 1.00 94.44 191 VAL A O 1
ATOM 1503 N N . GLU A 1 192 ? 6.376 1.622 14.715 1.00 95.00 192 GLU A N 1
ATOM 1504 C CA . GLU A 1 192 ? 5.723 2.210 15.883 1.00 95.00 192 GLU A CA 1
ATOM 1505 C C . GLU A 1 192 ? 6.762 2.906 16.772 1.00 95.00 192 GLU A C 1
ATOM 1507 O O . GLU A 1 192 ? 7.851 2.378 17.025 1.00 95.00 192 GLU A O 1
ATOM 1512 N N . ARG A 1 193 ? 6.417 4.093 17.279 1.00 97.25 193 ARG A N 1
ATOM 1513 C CA . ARG A 1 193 ? 7.267 4.837 18.214 1.00 97.25 193 ARG A CA 1
ATOM 1514 C C . ARG A 1 193 ? 7.525 4.054 19.507 1.00 97.25 193 ARG A C 1
ATOM 1516 O O . ARG A 1 193 ? 6.701 3.261 19.964 1.00 97.25 193 ARG A O 1
ATOM 1523 N N . LYS A 1 194 ? 8.646 4.342 20.168 1.00 97.06 194 LYS A N 1
ATOM 1524 C CA . LYS A 1 194 ? 8.928 3.843 21.522 1.00 97.06 194 LYS A CA 1
ATOM 1525 C C . LYS A 1 194 ? 7.973 4.490 22.538 1.00 97.06 194 LYS A C 1
ATOM 1527 O O . LYS A 1 194 ? 7.658 5.676 22.436 1.00 97.06 194 LYS A O 1
ATOM 1532 N N . LYS A 1 195 ? 7.525 3.714 23.531 1.00 97.25 195 LYS A N 1
ATOM 1533 C CA . LYS A 1 195 ? 6.747 4.209 24.680 1.00 97.25 195 LYS A CA 1
ATOM 1534 C C . LYS A 1 195 ? 7.683 4.418 25.883 1.00 97.25 195 LYS A C 1
ATOM 1536 O O . LYS A 1 195 ? 8.593 3.601 26.062 1.00 97.25 195 LYS A O 1
ATOM 1541 N N . PRO A 1 196 ? 7.502 5.475 26.696 1.00 96.81 196 PRO A N 1
ATOM 1542 C CA . PRO A 1 196 ? 8.271 5.642 27.929 1.00 96.81 196 PRO A CA 1
ATOM 1543 C C . PRO A 1 196 ? 8.040 4.445 28.865 1.00 96.81 196 PRO A C 1
ATOM 1545 O O . PRO A 1 196 ? 6.992 3.799 28.812 1.00 96.81 196 PRO A O 1
ATOM 1548 N N . GLY A 1 197 ? 9.051 4.086 29.660 1.00 95.12 197 GLY A N 1
ATOM 1549 C CA . GLY A 1 197 ? 9.006 2.896 30.524 1.00 95.12 197 GLY A CA 1
ATOM 1550 C C . GLY A 1 197 ? 9.075 1.548 29.786 1.00 95.12 197 GLY A C 1
ATOM 1551 O O . GLY A 1 197 ? 8.848 0.502 30.387 1.00 95.12 197 GLY A O 1
ATOM 1552 N N . GLN A 1 198 ? 9.376 1.532 28.482 1.00 96.44 198 GLN A N 1
ATOM 1553 C CA . GLN A 1 198 ? 9.551 0.301 27.700 1.00 96.44 198 GLN A CA 1
ATOM 1554 C C . GLN A 1 198 ? 10.909 0.270 26.996 1.00 96.44 198 GLN A C 1
ATOM 1556 O O . GLN A 1 198 ? 11.452 1.306 26.605 1.00 96.44 198 GLN A O 1
ATOM 1561 N N . LYS A 1 199 ? 11.458 -0.935 26.788 1.00 95.88 199 LYS A N 1
ATOM 1562 C CA . LYS A 1 199 ? 12.741 -1.133 26.097 1.00 95.88 199 LYS A CA 1
ATOM 1563 C C . LYS A 1 199 ? 12.626 -0.832 24.597 1.00 95.88 199 LYS A C 1
ATOM 1565 O O . LYS A 1 199 ? 13.540 -0.246 24.023 1.00 95.88 199 LYS A O 1
ATOM 1570 N N . LYS A 1 200 ? 11.506 -1.199 23.961 1.00 96.62 200 LYS A N 1
ATOM 1571 C CA . LYS A 1 200 ? 11.152 -0.865 22.559 1.00 96.62 200 LYS A CA 1
ATOM 1572 C C . LYS A 1 200 ? 9.664 -0.476 22.466 1.00 96.62 200 LYS A C 1
ATOM 1574 O O . LYS A 1 200 ? 9.036 -0.265 23.494 1.00 96.62 200 LYS A O 1
ATOM 1579 N N . ALA A 1 201 ? 9.091 -0.398 21.260 1.00 96.44 201 ALA A N 1
ATOM 1580 C CA . ALA A 1 201 ? 7.676 -0.055 21.046 1.00 96.44 201 ALA A CA 1
ATOM 1581 C C . ALA A 1 201 ? 6.691 -0.935 21.845 1.00 96.44 201 ALA A C 1
ATOM 1583 O O . ALA A 1 201 ? 5.706 -0.431 22.381 1.00 96.44 201 ALA A O 1
ATOM 1584 N N . ARG A 1 202 ? 6.978 -2.242 21.941 1.00 96.62 202 ARG A N 1
ATOM 1585 C CA . ARG A 1 202 ? 6.170 -3.223 22.692 1.00 96.62 202 ARG A CA 1
ATOM 1586 C C . ARG A 1 202 ? 6.963 -4.038 23.716 1.00 96.62 202 ARG A C 1
ATOM 1588 O O . ARG A 1 202 ? 6.376 -4.615 24.625 1.00 96.62 202 ARG A O 1
ATOM 1595 N N . LYS A 1 203 ? 8.296 -4.107 23.576 1.00 96.88 203 LYS A N 1
ATOM 1596 C CA . LYS A 1 203 ? 9.155 -4.904 24.465 1.00 96.88 203 LYS A CA 1
ATOM 1597 C C . LYS A 1 203 ? 9.239 -4.235 25.836 1.00 96.88 203 LYS A C 1
ATOM 1599 O O . LYS A 1 203 ? 9.821 -3.155 25.956 1.00 96.88 203 LYS A O 1
ATOM 1604 N N . LYS A 1 204 ? 8.691 -4.902 26.851 1.00 95.75 204 LYS A N 1
ATOM 1605 C CA . LYS A 1 204 ? 8.829 -4.532 28.263 1.00 95.75 204 LYS A CA 1
ATOM 1606 C C . LYS A 1 204 ? 10.235 -4.871 28.772 1.00 95.75 204 LYS A C 1
ATOM 1608 O O . LYS A 1 204 ? 10.953 -5.662 28.153 1.00 95.75 204 LYS A O 1
ATOM 1613 N N . PHE A 1 205 ? 10.639 -4.234 29.864 1.00 95.56 205 PHE A N 1
ATOM 1614 C CA . PHE A 1 205 ? 11.775 -4.719 30.644 1.00 95.56 205 PHE A CA 1
ATOM 1615 C C . PHE A 1 205 ? 11.403 -6.044 31.318 1.00 95.56 205 PHE A C 1
ATOM 1617 O O . PHE A 1 205 ? 10.220 -6.371 31.427 1.00 95.56 205 PHE A O 1
ATOM 1624 N N . THR A 1 206 ? 12.407 -6.824 31.706 1.00 94.44 206 THR A N 1
ATOM 1625 C CA . THR A 1 206 ? 12.182 -8.042 32.487 1.00 94.44 206 THR A CA 1
ATOM 1626 C C . THR A 1 206 ? 11.541 -7.655 33.818 1.00 94.44 206 THR A C 1
ATOM 1628 O O . THR A 1 206 ? 12.040 -6.756 34.491 1.00 94.44 206 THR A O 1
ATOM 1631 N N . TRP A 1 207 ? 10.433 -8.301 34.175 1.00 89.06 207 TRP A N 1
ATOM 1632 C CA . TRP A 1 207 ? 9.779 -8.106 35.466 1.00 89.06 207 TRP A CA 1
ATOM 1633 C C . TRP A 1 207 ? 10.439 -9.028 36.489 1.00 89.06 207 TRP A C 1
ATOM 1635 O O . TRP A 1 207 ? 10.471 -10.239 36.282 1.00 89.06 207 TRP A O 1
ATOM 1645 N N . LEU A 1 208 ? 10.977 -8.461 37.567 1.00 89.00 208 LEU A N 1
ATOM 1646 C CA . LEU A 1 208 ? 11.449 -9.237 38.709 1.00 89.00 208 LEU A CA 1
ATOM 1647 C C . LEU A 1 208 ? 10.278 -9.404 39.678 1.00 89.00 208 LEU A C 1
ATOM 1649 O O . LEU A 1 208 ? 9.793 -8.424 40.239 1.00 89.00 208 LEU A O 1
ATOM 1653 N N . LEU A 1 209 ? 9.808 -10.638 39.851 1.00 81.94 209 LEU A N 1
ATOM 1654 C CA . LEU A 1 209 ? 8.848 -10.977 40.894 1.00 81.94 209 LEU A CA 1
ATOM 1655 C C . LEU A 1 209 ? 9.643 -11.264 42.168 1.00 81.94 209 LEU A C 1
ATOM 1657 O O . LEU A 1 209 ? 10.116 -12.379 42.367 1.00 81.94 209 LEU A O 1
ATOM 1661 N N . TYR A 1 210 ? 9.821 -10.260 43.025 1.00 70.31 210 TYR A N 1
ATOM 1662 C CA . TYR A 1 210 ? 10.221 -10.530 44.402 1.00 70.31 210 TYR A CA 1
ATOM 1663 C C . TYR A 1 210 ? 9.003 -11.106 45.124 1.00 70.31 210 TYR A C 1
ATOM 1665 O O . TYR A 1 210 ? 8.157 -10.366 45.621 1.00 70.31 210 TYR A O 1
ATOM 1673 N N . THR A 1 211 ? 8.878 -12.433 45.158 1.00 58.53 211 THR A N 1
ATOM 1674 C CA . THR A 1 211 ? 8.006 -13.080 46.138 1.00 58.53 211 THR A CA 1
ATOM 1675 C C . THR A 1 211 ? 8.634 -12.839 47.502 1.00 58.53 211 THR A C 1
ATOM 1677 O O . THR A 1 211 ? 9.606 -13.494 47.875 1.00 58.53 211 THR A O 1
ATOM 1680 N N . PHE A 1 212 ? 8.114 -11.848 48.219 1.00 56.34 212 PHE A N 1
ATOM 1681 C CA . PHE A 1 212 ? 8.381 -11.645 49.635 1.00 56.34 212 PHE A CA 1
ATOM 1682 C C . PHE A 1 212 ? 7.772 -12.855 50.355 1.00 56.34 212 PHE A C 1
ATOM 1684 O O . PHE A 1 212 ? 6.597 -12.844 50.700 1.00 56.34 212 PHE A O 1
ATOM 1691 N N . ILE A 1 213 ? 8.518 -13.955 50.456 1.00 63.19 213 ILE A N 1
ATOM 1692 C CA . ILE A 1 213 ? 8.157 -15.083 51.313 1.00 63.19 213 ILE A CA 1
ATOM 1693 C C . ILE A 1 213 ? 8.514 -14.609 52.722 1.00 63.19 213 ILE A C 1
ATOM 1695 O O . ILE A 1 213 ? 9.708 -14.486 53.012 1.00 63.19 213 ILE A O 1
ATOM 1699 N N . PRO A 1 214 ? 7.543 -14.273 53.590 1.00 55.81 214 PRO A N 1
ATOM 1700 C CA . PRO A 1 214 ? 7.876 -13.983 54.968 1.00 55.81 214 PRO A CA 1
ATOM 1701 C C . PRO A 1 214 ? 8.336 -15.305 55.585 1.00 55.81 214 PRO A C 1
ATOM 1703 O O . PRO A 1 214 ? 7.543 -16.232 55.749 1.00 55.81 214 PRO A O 1
ATOM 1706 N N . LEU A 1 215 ? 9.631 -15.419 55.886 1.00 52.66 215 LEU A N 1
ATOM 1707 C CA . LEU A 1 215 ? 10.124 -16.456 56.782 1.00 52.66 215 LEU A CA 1
ATOM 1708 C C . LEU A 1 215 ? 9.464 -16.205 58.144 1.00 52.66 215 LEU A C 1
ATOM 1710 O O . LEU A 1 215 ? 9.909 -15.360 58.918 1.00 52.66 215 LEU A O 1
ATOM 1714 N N . PHE A 1 216 ? 8.369 -16.910 58.420 1.00 48.81 216 PHE A N 1
ATOM 1715 C CA . PHE A 1 216 ? 7.826 -17.029 59.765 1.00 48.81 216 PHE A CA 1
ATOM 1716 C C . PHE A 1 216 ? 8.806 -17.909 60.547 1.00 48.81 216 PHE A C 1
ATOM 1718 O O . PHE A 1 216 ? 8.724 -19.136 60.530 1.00 48.81 216 PHE A O 1
ATOM 1725 N N . VAL A 1 217 ? 9.809 -17.275 61.152 1.00 54.78 217 VAL A N 1
ATOM 1726 C CA . VAL A 1 217 ? 10.704 -17.920 62.111 1.00 54.78 217 VAL A CA 1
ATOM 1727 C C . VAL A 1 217 ? 9.846 -18.307 63.314 1.00 54.78 217 VAL A C 1
ATOM 1729 O O . VAL A 1 217 ? 9.371 -17.444 64.048 1.00 54.78 217 VAL A O 1
ATOM 1732 N N . HIS A 1 218 ? 9.599 -19.606 63.476 1.00 51.94 218 HIS A N 1
ATOM 1733 C CA . HIS A 1 218 ? 9.073 -20.168 64.715 1.00 51.94 218 HIS A CA 1
ATOM 1734 C C . HIS A 1 218 ? 10.147 -19.975 65.792 1.00 51.94 218 HIS A C 1
ATOM 1736 O O . HIS A 1 218 ? 11.207 -20.596 65.731 1.00 51.94 218 HIS A O 1
ATOM 1742 N N . VAL A 1 219 ? 9.889 -19.066 66.731 1.00 50.66 219 VAL A N 1
ATOM 1743 C CA . VAL A 1 219 ? 10.665 -18.932 67.966 1.00 50.66 219 VAL A CA 1
ATOM 1744 C C . VAL A 1 219 ? 10.239 -20.082 68.877 1.00 50.66 219 VAL A C 1
ATOM 1746 O O . VAL A 1 219 ? 9.057 -20.190 69.205 1.00 50.66 219 VAL A O 1
ATOM 1749 N N . GLY A 1 220 ? 11.189 -20.957 69.207 1.00 58.44 220 GLY A N 1
ATOM 1750 C CA . GLY A 1 220 ? 11.085 -21.956 70.272 1.00 58.44 220 GLY A CA 1
ATOM 1751 C C . GLY A 1 220 ? 11.869 -21.519 71.496 1.00 58.44 220 GLY A C 1
ATOM 1752 O O . GLY A 1 220 ? 12.788 -20.684 71.326 1.00 58.44 220 GLY A O 1
#

InterPro domains:
  IPR000754 Small ribosomal subunit protein uS9 [PF00380] (90-207)
  IPR000754 Small ribosomal subunit protein uS9 [PTHR21569] (80-207)
  IPR014721 Small ribosomal subunit protein uS5 domain 2-type fold, subgroup [G3DSA:3.30.230.10] (81-208)
  IPR020568 Ribosomal protein uS5 domain 2-type superfamily [SSF54211] (87-207)
  IPR020574 Small ribosomal subunit protein uS9, conserved site [PS00360] (149-167)
  IPR023035 Small ribosomal subunit protein uS9, bacteria/plastid [NF001099] (87-207)

Foldseek 3Di:
DDDDPPDPPPPQAFDDQVRVCVVVVHHDDPVRVVVVVVVLVVLVPDPVNPVCVVVSVVGTDPVVVVVVVVVPVPPPDQPQDPVRWTWFWFFFAFKIKIKTKDWDPAFAEEPNHGPCVVDVDVVLVVLLCVLCVLQVDPTDMHMYMYMDDDDSNRHSLRNQLRSNVSVCSVDVVSVVSCVVVPSPPHDPDYQAAADPCAPGNPHHDDDDDPPPPPPPPPDD

Organism: NCBI:txid2755281

Secondary structure (DSSP, 8-state):
-------TT----BPPHHHHHHHHTS---HHHHHHHHHHHHHHHH-TTGGGGHHHHHHHB-THHHHHHHHHT-TT---EE-TTSPEEEEEEETTEEEEEEEEESS--EEETTEEHHHH--SHHHHHHHHHHHHHH--SS-EEEEEEEESS-HHHHHHHHHHHHHHHHHHH-TTHHHHHHHTTTTS-----PPPPPTTSSSSS-PPPP-------------

Radius of gyration: 29.22 Å; chains: 1; bounding box: 72×38×96 Å

pLDDT: mean 82.64, std 18.65, range [29.06, 97.62]

Sequence (220 aa):
MLLKSTNSEDSHYWKSKTQLESAIGGPLLESEYQEIIALLNNIVKDPRSTHMEEVLQLYGSHASQRAKKYQKHEASGFLTDSAGFLIAEGARKSSRATIKLRQGAGPFIVNDLPMSEYFSNIIHRQNIVDPFLAISPQEDFEMVAEVAGGGHKGQSEAIRLGVARALACMNETWRDALTKYRYLVRDPRCVERKKPGQKKARKKFTWLLYTFIPLFVHVG